Protein AF-A0AAD7Q510-F1 (afdb_monomer_lite)

Radius of gyration: 17.96 Å; chains: 1; bounding box: 42×29×67 Å

InterPro domains:
  IPR000358 Ribonucleotide reductase small subunit family [PF00268] (18-195)
  IPR000358 Ribonucleotide reductase small subunit family [PTHR23409] (18-196)
  IPR009078 Ferritin-like superfamily [SSF47240] (18-195)
  IPR012348 Ribonucleotide reductase-like [G3DSA:1.10.620.20] (16-197)
  IPR030475 Ribonucleotide reductase small subunit, acitve site [PS00368] (48-64)
  IPR033909 Ribonucleotide reductase small subunit [cd01049] (7-195)

Secondary structure (DSSP, 8-state):
-HHHHHHHHHHHT-SPPHHHHHHHIIIIIHHH---HHHHHHHHHHHHHHHHHHHHHHHHHHHH---HHHHHHHHTHHHH-HHHHHHHHHHHHHHS----HHHHHHHHHHHHHTTTHHHHHHHHHHHHTT--HHHHHHHHHHHHHHHHHHHHHHHHHHH-SSPPPHHHHHHHHHHHHHHHHHHHHHHS-GGGTT-S-PPPPP--

Foldseek 3Di:
DVLVCLLLLLLLLLALQLVLVLCLLVVPPLVVDPDPVVNVVSVVLNVVSVVLNVLSLVSLVVPPPDPVSSVLSVVCLPNPVLSVVLNVQSVCLSVDPDDPQLSLLLSLLSLPPSNVLSLVLLVLCVVVVPDCSSNVVSVVSNVSSVVSSVSSVVVQVPDPDHDDPVSSVVSNVVSNVSSVVSCVPSPVCVSRVVDDPDPDDDD

Organism: Quillaja saponaria (NCBI:txid32244)

Sequence (203 aa):
MAKSTLFLTSLLSSPPPDGIVLENLAGRFMKEVQVSEARAFYGFQIAIENIHSEMYSLLLETYIKDSNEKNRLFHAMETIPCVARKSDWALRWIDGTESFAERLIAFACVEGIFFSGSFCAIFWLKKRGLMPGLTFSNELISRDEGLHCDFACLLYSLLRKKLSEERVKSIVRDAVEIEREFVCDALPCALVGMNGVPDEPVH

Structure (mmCIF, N/CA/C/O backbone):
data_AF-A0AAD7Q510-F1
#
_entry.id   AF-A0AAD7Q510-F1
#
loop_
_atom_site.group_PDB
_atom_site.id
_atom_site.type_symbol
_atom_site.label_atom_id
_atom_site.label_alt_id
_atom_site.label_comp_id
_atom_site.label_asym_id
_atom_site.label_entity_id
_atom_site.label_seq_id
_atom_site.pdbx_PDB_ins_code
_atom_site.Cartn_x
_atom_site.Cartn_y
_atom_site.Cartn_z
_atom_site.occupancy
_atom_site.B_iso_or_equiv
_atom_site.auth_seq_id
_atom_site.auth_comp_id
_atom_site.auth_asym_id
_atom_site.auth_atom_id
_atom_site.pdbx_PDB_model_num
ATOM 1 N N . MET A 1 1 ? 11.882 -0.445 -26.746 1.00 31.19 1 MET A N 1
ATOM 2 C CA . MET A 1 1 ? 12.727 -0.189 -25.558 1.00 31.19 1 MET A CA 1
ATOM 3 C C . MET A 1 1 ? 12.188 0.957 -24.710 1.00 31.19 1 MET A C 1
ATOM 5 O O . MET A 1 1 ? 11.702 0.649 -23.639 1.00 31.19 1 MET A O 1
ATOM 9 N N . ALA A 1 2 ? 12.130 2.213 -25.180 1.00 32.59 2 ALA A N 1
ATOM 10 C CA . ALA A 1 2 ? 11.675 3.352 -24.355 1.00 32.59 2 ALA A CA 1
ATOM 11 C C . ALA A 1 2 ? 10.268 3.201 -23.720 1.00 32.59 2 ALA A C 1
ATOM 13 O O . ALA A 1 2 ? 10.089 3.503 -22.545 1.00 32.59 2 ALA A O 1
ATOM 14 N N . LYS A 1 3 ? 9.281 2.659 -24.456 1.00 39.44 3 LYS A N 1
ATOM 15 C CA . LYS A 1 3 ? 7.921 2.403 -23.927 1.00 39.44 3 LYS A CA 1
ATOM 16 C C . LYS A 1 3 ? 7.862 1.283 -22.873 1.00 39.44 3 LYS A C 1
ATOM 18 O O . LYS A 1 3 ? 7.011 1.320 -21.997 1.00 39.44 3 LYS A O 1
ATOM 23 N N . SER A 1 4 ? 8.762 0.300 -22.957 1.00 49.50 4 SER A N 1
ATOM 24 C CA . SER A 1 4 ? 8.843 -0.831 -22.016 1.00 49.50 4 SER A CA 1
ATOM 25 C C . SER A 1 4 ? 9.544 -0.434 -20.717 1.00 49.50 4 SER A C 1
ATOM 27 O O . SER A 1 4 ? 9.169 -0.916 -19.655 1.00 49.50 4 SER A O 1
ATOM 29 N N . THR A 1 5 ? 10.527 0.468 -20.805 1.00 50.16 5 THR A N 1
ATOM 30 C CA . THR A 1 5 ? 11.182 1.063 -19.636 1.00 50.16 5 THR A CA 1
ATOM 31 C C . THR A 1 5 ? 10.181 1.890 -18.840 1.00 50.16 5 THR A C 1
ATOM 33 O O . THR A 1 5 ? 10.003 1.593 -17.674 1.00 50.16 5 THR A O 1
ATOM 36 N N . LEU A 1 6 ? 9.427 2.800 -19.475 1.00 52.12 6 LEU A N 1
ATOM 37 C CA . LEU A 1 6 ? 8.431 3.645 -18.794 1.00 52.12 6 LEU A CA 1
ATOM 38 C C . LEU A 1 6 ? 7.377 2.837 -18.007 1.00 52.12 6 LEU A C 1
ATOM 40 O O . LEU A 1 6 ? 7.013 3.208 -16.900 1.00 52.12 6 LEU A O 1
ATOM 44 N N . PHE A 1 7 ? 6.929 1.704 -18.555 1.00 60.22 7 PHE A N 1
ATOM 45 C CA . PHE A 1 7 ? 5.971 0.811 -17.896 1.00 60.22 7 PHE A CA 1
ATOM 46 C C .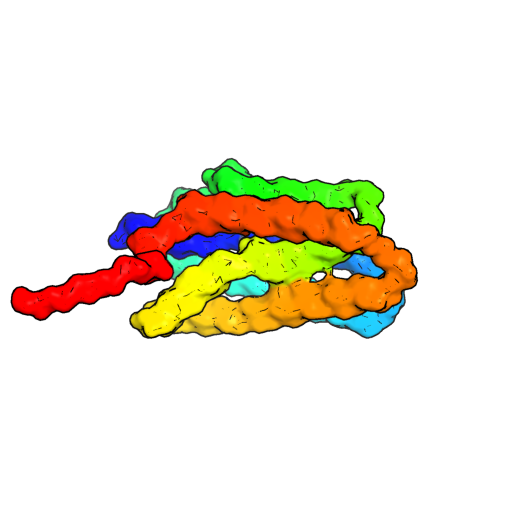 PHE A 1 7 ? 6.553 0.145 -16.639 1.00 60.22 7 PHE A C 1
ATOM 48 O O . PHE A 1 7 ? 5.921 0.141 -15.588 1.00 60.22 7 PHE A O 1
ATOM 55 N N . LEU A 1 8 ? 7.776 -0.388 -16.721 1.00 60.44 8 LEU A N 1
ATOM 56 C CA . LEU A 1 8 ? 8.450 -1.005 -15.573 1.00 60.44 8 LEU A CA 1
ATOM 57 C C . LEU A 1 8 ? 8.861 0.027 -14.523 1.00 60.44 8 LEU A C 1
ATOM 59 O O . LEU A 1 8 ? 8.724 -0.232 -13.333 1.00 60.44 8 LEU A O 1
ATOM 63 N N . THR A 1 9 ? 9.305 1.196 -14.979 1.00 60.41 9 THR A N 1
ATOM 64 C CA . THR A 1 9 ? 9.584 2.388 -14.178 1.00 60.41 9 THR A CA 1
ATOM 65 C C . THR A 1 9 ? 8.371 2.722 -13.307 1.00 60.41 9 THR A C 1
ATOM 67 O O . THR A 1 9 ? 8.488 2.732 -12.089 1.00 60.41 9 THR A O 1
ATOM 70 N N . SER A 1 10 ? 7.191 2.898 -13.908 1.00 61.69 10 SER A N 1
ATOM 71 C CA . SER A 1 10 ? 5.962 3.246 -13.188 1.00 61.69 10 SER A CA 1
ATOM 72 C C . SER A 1 10 ? 5.472 2.168 -12.220 1.00 61.69 10 SER A C 1
ATOM 74 O O . SER A 1 10 ? 4.952 2.501 -11.159 1.00 61.69 10 SER A O 1
ATOM 76 N N . LEU A 1 11 ? 5.641 0.886 -12.558 1.00 64.25 11 LEU A N 1
ATOM 77 C CA . LEU A 1 11 ? 5.215 -0.229 -11.707 1.00 64.25 11 LEU A CA 1
ATOM 78 C C . LEU A 1 11 ? 6.098 -0.407 -10.477 1.00 64.25 11 LEU A C 1
ATOM 80 O O . LEU A 1 11 ? 5.588 -0.601 -9.379 1.00 64.25 11 LEU A O 1
ATOM 84 N N . LEU A 1 12 ? 7.416 -0.332 -10.662 1.00 63.75 12 LEU A N 1
ATOM 85 C CA . LEU A 1 12 ? 8.382 -0.544 -9.586 1.00 63.75 12 LEU A CA 1
ATOM 86 C C . LEU A 1 12 ? 8.467 0.656 -8.633 1.00 63.75 12 LEU A C 1
ATOM 88 O O . LEU A 1 12 ? 8.945 0.503 -7.518 1.00 63.75 12 LEU A O 1
ATOM 92 N N . SER A 1 13 ? 7.977 1.827 -9.052 1.00 58.53 13 SER A N 1
ATOM 93 C CA . SER A 1 13 ? 7.820 3.012 -8.202 1.00 58.53 13 SER A CA 1
ATOM 94 C C . SER A 1 13 ? 6.393 3.230 -7.689 1.00 58.53 13 SER A C 1
ATOM 96 O O . SER A 1 13 ? 6.120 4.257 -7.081 1.00 58.53 13 SER A O 1
ATOM 98 N N . SER A 1 14 ? 5.452 2.342 -8.027 1.00 55.50 14 SER A N 1
ATOM 99 C CA . SER A 1 14 ? 4.034 2.466 -7.666 1.00 55.50 14 SER A CA 1
ATOM 100 C C . SER A 1 14 ? 3.726 2.346 -6.171 1.00 55.50 14 SER A C 1
ATOM 102 O O . SER A 1 14 ? 2.765 2.996 -5.742 1.00 55.50 14 SER A O 1
ATOM 104 N N . PRO A 1 15 ? 4.404 1.472 -5.405 1.00 58.22 15 PRO A N 1
ATOM 105 C CA . PRO A 1 15 ? 4.203 1.405 -3.967 1.00 58.22 15 PRO A CA 1
ATOM 106 C C . PRO A 1 15 ? 4.490 2.770 -3.338 1.00 58.22 15 PRO A C 1
ATOM 108 O O . PRO A 1 15 ? 5.501 3.388 -3.689 1.00 58.22 15 PRO A O 1
ATOM 111 N N . PRO A 1 16 ? 3.667 3.259 -2.392 1.00 57.16 16 PRO A N 1
ATOM 112 C CA . PRO A 1 16 ? 4.203 4.153 -1.374 1.00 57.16 16 PRO A CA 1
ATOM 113 C C . PRO A 1 16 ? 5.426 3.444 -0.793 1.00 57.16 16 PRO A C 1
ATOM 115 O O . PRO A 1 16 ? 5.317 2.246 -0.535 1.00 57.16 16 PRO A O 1
ATOM 118 N N . PRO A 1 17 ? 6.583 4.107 -0.652 1.00 60.19 17 PRO A N 1
ATOM 119 C CA . PRO A 1 17 ? 7.786 3.409 -0.230 1.00 60.19 17 PRO A CA 1
ATOM 120 C C . PRO A 1 17 ? 7.494 2.602 1.024 1.00 60.19 17 PRO A C 1
ATOM 122 O O . PRO A 1 17 ? 6.935 3.158 1.968 1.00 60.19 17 PRO A O 1
ATOM 125 N N . ASP A 1 18 ? 7.877 1.326 1.046 1.00 61.03 18 ASP A N 1
ATOM 126 C CA . ASP A 1 18 ? 7.547 0.439 2.169 1.00 61.03 18 ASP A CA 1
ATOM 127 C C . ASP A 1 18 ? 8.095 1.001 3.499 1.00 61.03 18 ASP A C 1
ATOM 129 O O . ASP A 1 18 ? 7.568 0.726 4.570 1.00 61.03 18 ASP A O 1
ATOM 133 N N . GLY A 1 19 ? 9.079 1.913 3.450 1.00 66.31 19 GLY A N 1
ATOM 134 C CA . GLY A 1 19 ? 9.504 2.747 4.582 1.00 66.31 19 GLY A CA 1
ATOM 135 C C . GLY A 1 19 ? 8.372 3.525 5.279 1.00 66.31 19 GLY A C 1
ATOM 136 O O . GLY A 1 19 ? 8.376 3.628 6.502 1.00 66.31 19 GLY A O 1
ATOM 137 N N . ILE A 1 20 ? 7.379 4.017 4.534 1.00 72.62 20 ILE A N 1
ATOM 138 C CA . ILE A 1 20 ? 6.178 4.694 5.048 1.00 72.62 20 ILE A CA 1
ATOM 139 C C . ILE A 1 20 ? 5.288 3.697 5.810 1.00 72.62 20 ILE A C 1
ATOM 141 O O . ILE A 1 20 ? 4.837 3.975 6.925 1.00 72.62 20 ILE A O 1
ATOM 145 N N . VAL A 1 21 ? 5.065 2.511 5.236 1.00 74.06 21 VAL A N 1
ATOM 146 C CA . VAL A 1 21 ? 4.319 1.413 5.873 1.00 74.06 21 VAL A CA 1
ATOM 147 C C . VAL A 1 21 ? 5.025 0.970 7.159 1.00 74.06 21 VAL A C 1
ATOM 149 O O . VAL A 1 21 ? 4.413 0.927 8.231 1.00 74.06 21 VAL A O 1
ATOM 152 N N . LEU A 1 22 ? 6.336 0.741 7.083 1.00 79.19 22 LEU A N 1
ATOM 153 C CA . LEU A 1 22 ? 7.203 0.371 8.199 1.00 79.19 22 LEU A CA 1
ATOM 154 C C . LEU A 1 22 ? 7.160 1.395 9.338 1.00 79.19 22 LEU A C 1
ATOM 156 O O . LEU A 1 22 ? 7.026 1.011 10.504 1.00 79.19 22 LEU A O 1
ATOM 160 N N . GLU A 1 23 ? 7.239 2.690 9.024 1.00 77.12 23 GLU A N 1
ATOM 161 C CA . GLU A 1 23 ? 7.176 3.757 10.022 1.00 77.12 23 GLU A CA 1
ATOM 162 C C . GLU A 1 23 ? 5.818 3.790 10.732 1.00 77.12 23 GLU A C 1
ATOM 164 O O . GLU A 1 23 ? 5.765 3.906 11.960 1.00 77.12 23 GLU A O 1
ATOM 169 N N . ASN A 1 24 ? 4.716 3.583 10.009 1.00 78.50 24 ASN A N 1
ATOM 170 C CA . ASN A 1 24 ? 3.395 3.480 10.625 1.00 78.50 24 ASN A CA 1
ATOM 171 C C . ASN A 1 24 ? 3.268 2.251 11.539 1.00 78.50 24 ASN A C 1
ATOM 173 O O . ASN A 1 24 ? 2.798 2.353 12.680 1.00 78.50 24 ASN A O 1
ATOM 177 N N . LEU A 1 25 ? 3.709 1.086 11.059 1.00 74.38 25 LEU A N 1
ATOM 178 C CA . LEU A 1 25 ? 3.634 -0.173 11.797 1.00 74.38 25 LEU A CA 1
ATOM 179 C C . LEU A 1 25 ? 4.455 -0.107 13.091 1.00 74.38 25 LEU A C 1
ATOM 181 O O . LEU A 1 25 ? 3.913 -0.301 14.186 1.00 74.38 25 LEU A O 1
ATOM 185 N N . ALA A 1 26 ? 5.742 0.225 12.983 1.00 77.94 26 ALA A N 1
ATOM 186 C CA . ALA A 1 26 ? 6.666 0.266 14.113 1.00 77.94 26 ALA A CA 1
ATOM 187 C C . ALA A 1 26 ? 6.437 1.491 15.016 1.00 77.94 26 ALA A C 1
ATOM 189 O O . ALA A 1 26 ? 6.492 1.405 16.249 1.00 77.94 26 ALA A O 1
ATOM 190 N N . GLY A 1 27 ? 6.177 2.648 14.409 1.00 79.88 27 GLY A N 1
ATOM 191 C CA . GLY A 1 27 ? 6.054 3.931 15.089 1.00 79.88 27 GLY A CA 1
ATOM 192 C C . GLY A 1 27 ? 4.720 4.124 15.801 1.00 79.88 27 GLY A C 1
ATOM 193 O O . GLY A 1 27 ? 4.705 4.791 16.845 1.00 79.88 27 GLY A O 1
ATOM 194 N N . ARG A 1 28 ? 3.632 3.522 15.294 1.00 85.94 28 ARG A N 1
ATOM 195 C CA . ARG A 1 28 ? 2.264 3.744 15.791 1.00 85.94 28 ARG A CA 1
ATOM 196 C C . ARG A 1 28 ? 1.498 2.466 16.097 1.00 85.94 28 ARG A C 1
ATOM 198 O O . ARG A 1 28 ? 1.200 2.221 17.266 1.00 85.94 28 ARG A O 1
ATOM 205 N N . PHE A 1 29 ? 1.186 1.632 15.104 1.00 90.69 29 PHE A N 1
ATOM 206 C CA . PHE A 1 29 ? 0.240 0.522 15.295 1.00 90.69 29 PHE A CA 1
ATOM 207 C C . PHE A 1 29 ? 0.704 -0.487 16.349 1.00 90.69 29 PHE A C 1
ATOM 209 O O . PHE A 1 29 ? -0.094 -0.873 17.203 1.00 90.69 29 PHE A O 1
ATOM 216 N N . MET A 1 30 ? 1.994 -0.831 16.392 1.00 89.31 30 MET A N 1
ATOM 217 C CA . MET A 1 30 ? 2.545 -1.694 17.446 1.00 89.31 30 MET A CA 1
ATOM 218 C C . MET A 1 30 ? 2.530 -1.062 18.849 1.00 89.31 30 MET A C 1
ATOM 220 O O . MET A 1 30 ? 2.580 -1.784 19.848 1.00 89.31 30 MET A O 1
ATOM 224 N N . LYS A 1 31 ? 2.477 0.273 18.951 1.00 88.19 31 LYS A N 1
ATOM 225 C CA . LYS A 1 31 ? 2.346 0.991 20.231 1.00 88.19 31 LYS A CA 1
ATOM 226 C C . LYS A 1 31 ? 0.891 1.139 20.663 1.00 88.19 31 LYS A C 1
ATOM 228 O O . LYS A 1 31 ? 0.619 1.206 21.856 1.00 88.19 31 LYS A O 1
ATOM 233 N N . GLU A 1 32 ? -0.044 1.194 19.725 1.00 91.06 32 GLU A N 1
ATOM 23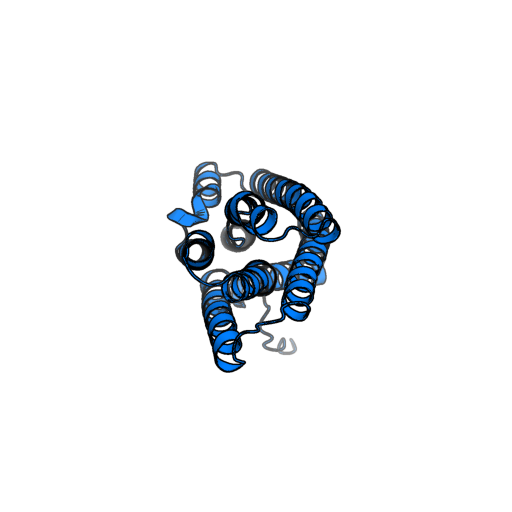4 C CA . GLU A 1 32 ? -1.474 1.332 20.017 1.00 91.06 32 GLU A CA 1
ATOM 235 C C . GLU A 1 32 ? -2.131 -0.028 20.290 1.00 91.06 32 GLU A C 1
ATOM 237 O O . GLU A 1 32 ? -2.922 -0.165 21.225 1.00 91.06 32 GLU A O 1
ATOM 242 N N . VAL A 1 33 ? -1.761 -1.061 19.530 1.00 92.62 33 VAL A N 1
ATOM 243 C CA . VAL A 1 33 ? -2.305 -2.414 19.670 1.00 92.62 33 VAL A CA 1
ATOM 244 C C . VAL A 1 33 ? -1.477 -3.219 20.669 1.00 92.62 33 VAL A C 1
ATOM 246 O O . VAL A 1 33 ? -0.330 -3.576 20.417 1.00 92.62 33 VAL A O 1
ATOM 249 N N . GLN A 1 34 ? -2.078 -3.538 21.816 1.00 91.94 34 GLN A N 1
ATOM 250 C CA . GLN A 1 34 ? -1.403 -4.251 22.912 1.00 91.94 34 GLN A CA 1
ATOM 251 C C . GLN A 1 34 ? -1.636 -5.767 22.922 1.00 91.94 34 GLN A C 1
ATOM 253 O O . GLN A 1 34 ? -1.016 -6.473 23.711 1.00 91.94 34 GLN A O 1
ATOM 258 N N . VAL A 1 35 ? -2.512 -6.278 22.054 1.00 95.12 35 VAL A N 1
ATOM 259 C CA . VAL A 1 35 ? -2.800 -7.716 21.947 1.00 95.12 35 VAL A CA 1
ATOM 260 C C . VAL A 1 35 ? -1.592 -8.434 21.341 1.00 95.12 35 VAL A C 1
ATOM 262 O O . VAL A 1 35 ? -1.109 -8.046 20.275 1.00 95.12 35 VAL A O 1
ATOM 265 N N . SER A 1 36 ? -1.097 -9.470 22.021 1.00 96.50 36 SER A N 1
ATOM 266 C CA . SER A 1 36 ? 0.153 -10.158 21.673 1.00 96.50 36 SER A CA 1
ATOM 267 C C . SER A 1 36 ? 0.126 -10.769 20.275 1.00 96.50 36 SER A C 1
ATOM 269 O O . SER A 1 36 ? 1.095 -10.646 19.534 1.00 96.50 36 SER A O 1
ATOM 271 N N . GLU A 1 37 ? -0.993 -11.375 19.892 1.00 97.44 37 GLU A N 1
ATOM 272 C CA . GLU A 1 37 ? -1.211 -12.004 18.591 1.00 97.44 37 GLU A CA 1
ATOM 273 C C . GLU A 1 37 ? -1.105 -10.977 17.462 1.00 97.44 37 GLU A C 1
ATOM 275 O O . GLU A 1 37 ? -0.446 -11.216 16.453 1.00 97.44 37 GLU A O 1
ATOM 280 N N . ALA A 1 38 ? -1.686 -9.793 17.664 1.00 95.75 38 ALA A N 1
ATOM 281 C CA . ALA A 1 38 ? -1.616 -8.721 16.684 1.00 95.75 38 ALA A CA 1
ATOM 282 C C . ALA A 1 38 ? -0.211 -8.115 16.586 1.00 95.75 38 ALA A C 1
ATOM 284 O O . ALA A 1 38 ? 0.253 -7.795 15.497 1.00 95.75 38 ALA A O 1
ATOM 285 N N . ARG A 1 39 ? 0.503 -8.004 17.711 1.00 95.06 39 ARG A N 1
ATOM 286 C CA . ARG A 1 39 ? 1.908 -7.570 17.713 1.00 95.06 39 ARG A CA 1
ATOM 287 C C . ARG A 1 39 ? 2.828 -8.585 17.042 1.00 95.06 39 ARG A C 1
ATOM 289 O O . ARG A 1 39 ? 3.779 -8.176 16.385 1.00 95.06 39 ARG A O 1
ATOM 296 N N . ALA A 1 40 ? 2.554 -9.880 17.199 1.00 96.75 40 ALA A N 1
ATOM 297 C CA . ALA A 1 40 ? 3.278 -10.935 16.500 1.00 96.75 40 ALA A CA 1
ATOM 298 C C . ALA A 1 40 ? 3.053 -10.843 14.985 1.00 96.75 40 ALA A C 1
ATOM 300 O O . ALA A 1 40 ? 4.024 -10.895 14.233 1.00 96.75 40 ALA A O 1
ATOM 301 N N . PHE A 1 41 ? 1.805 -10.621 14.553 1.00 97.50 41 PHE A N 1
ATOM 302 C CA . PHE A 1 41 ? 1.494 -10.377 13.145 1.00 97.50 41 PHE A CA 1
ATOM 303 C C . PHE A 1 41 ? 2.244 -9.153 12.612 1.00 97.50 41 PHE A C 1
ATOM 305 O O . PHE A 1 41 ? 2.994 -9.282 11.653 1.00 97.50 41 PHE A O 1
ATOM 312 N N . TYR A 1 42 ? 2.132 -7.993 13.270 1.00 96.00 42 TYR A N 1
ATOM 313 C CA . TYR A 1 42 ? 2.826 -6.779 12.828 1.00 96.00 42 TYR A CA 1
ATOM 314 C C . TYR A 1 42 ? 4.351 -6.920 12.814 1.00 96.00 42 TYR A C 1
ATOM 316 O O . TYR A 1 42 ? 5.003 -6.373 11.932 1.00 96.00 42 TYR A O 1
ATOM 324 N N . GLY A 1 43 ? 4.935 -7.673 13.752 1.00 94.88 43 GLY A N 1
ATOM 325 C CA . GLY A 1 43 ? 6.366 -7.973 13.728 1.00 94.88 43 GLY A CA 1
ATOM 326 C C . GLY A 1 43 ? 6.780 -8.782 12.495 1.00 94.88 43 GLY A C 1
ATOM 327 O O . GLY A 1 43 ? 7.838 -8.523 11.926 1.00 94.88 43 GLY A O 1
ATOM 328 N N . PHE A 1 44 ? 5.944 -9.730 12.061 1.00 96.88 44 PHE A N 1
ATOM 329 C CA . PHE A 1 44 ? 6.189 -10.495 10.839 1.00 96.88 44 PHE A CA 1
ATOM 330 C C . PHE A 1 44 ? 5.935 -9.662 9.582 1.00 96.88 44 PHE A C 1
ATOM 332 O O . PHE A 1 44 ? 6.754 -9.701 8.670 1.00 96.88 44 PHE A O 1
ATOM 339 N N . GLN A 1 45 ? 4.869 -8.857 9.570 1.00 95.94 45 GLN A N 1
ATOM 340 C CA . GLN A 1 45 ? 4.586 -7.910 8.493 1.00 95.94 45 GLN A CA 1
ATOM 341 C C . GLN A 1 45 ? 5.787 -6.985 8.266 1.00 95.94 45 GLN A C 1
ATOM 343 O O . GLN A 1 45 ? 6.326 -6.960 7.174 1.00 95.94 45 GLN A O 1
ATOM 348 N N . ILE A 1 46 ? 6.321 -6.350 9.316 1.00 92.75 46 ILE A N 1
ATOM 349 C CA . ILE A 1 46 ? 7.532 -5.511 9.225 1.00 92.75 46 ILE A CA 1
ATOM 350 C C . ILE A 1 46 ? 8.714 -6.256 8.588 1.00 92.75 46 ILE A C 1
ATOM 352 O O . ILE A 1 46 ? 9.464 -5.680 7.801 1.00 92.75 46 ILE A O 1
ATOM 356 N N . ALA A 1 47 ? 8.929 -7.525 8.938 1.00 95.31 47 ALA A N 1
ATOM 357 C CA . ALA A 1 47 ? 10.008 -8.304 8.339 1.00 95.31 47 ALA A CA 1
ATOM 358 C C . ALA A 1 47 ? 9.772 -8.542 6.837 1.00 95.31 47 ALA A C 1
ATOM 360 O O . ALA A 1 47 ? 10.710 -8.432 6.051 1.00 95.31 47 ALA A O 1
ATOM 361 N N . ILE A 1 48 ? 8.530 -8.835 6.451 1.00 94.62 48 ILE A N 1
ATOM 362 C CA . ILE A 1 48 ? 8.121 -9.054 5.063 1.00 94.62 48 ILE A CA 1
ATOM 363 C C . ILE A 1 48 ? 8.218 -7.765 4.235 1.00 94.62 48 ILE A C 1
ATOM 365 O O . ILE A 1 48 ? 8.808 -7.810 3.161 1.00 94.62 48 ILE A O 1
ATOM 369 N N . GLU A 1 49 ? 7.789 -6.618 4.763 1.00 91.19 49 GLU A N 1
ATOM 370 C CA . GLU A 1 49 ? 7.924 -5.309 4.098 1.00 91.19 49 GLU A CA 1
ATOM 371 C C . GLU A 1 49 ? 9.387 -4.973 3.766 1.00 91.19 49 GLU A C 1
ATOM 373 O O . GLU A 1 49 ? 9.711 -4.501 2.678 1.00 91.19 49 GLU A O 1
ATOM 378 N N . ASN A 1 50 ? 10.326 -5.286 4.669 1.00 88.94 50 ASN A N 1
ATOM 379 C CA . ASN A 1 50 ? 11.753 -5.099 4.380 1.00 88.94 50 ASN A CA 1
ATOM 380 C C . ASN A 1 50 ? 12.239 -6.001 3.229 1.00 88.94 50 ASN A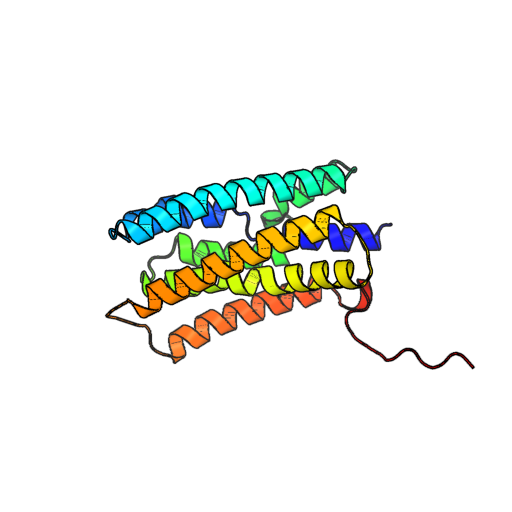 C 1
ATOM 382 O O . ASN A 1 50 ? 13.082 -5.589 2.431 1.00 88.94 50 ASN A O 1
ATOM 386 N N . ILE A 1 51 ? 11.705 -7.223 3.127 1.00 94.19 51 ILE A N 1
ATOM 387 C CA . ILE A 1 51 ? 12.006 -8.146 2.024 1.00 94.19 51 ILE A CA 1
ATOM 388 C C . ILE A 1 51 ? 11.382 -7.639 0.717 1.00 94.19 51 ILE A C 1
ATOM 390 O O . ILE A 1 51 ? 12.002 -7.754 -0.341 1.00 94.19 51 ILE A O 1
ATOM 394 N N . HIS A 1 52 ? 10.184 -7.055 0.764 1.00 91.06 52 HIS A N 1
ATOM 395 C CA . HIS A 1 52 ? 9.552 -6.433 -0.402 1.00 91.06 52 HIS A CA 1
ATOM 396 C C . HIS A 1 52 ? 10.387 -5.261 -0.926 1.00 91.06 52 HIS A C 1
ATOM 398 O O . HIS A 1 52 ? 10.700 -5.234 -2.119 1.00 91.06 52 HIS A O 1
ATOM 404 N N . SER A 1 53 ? 10.862 -4.382 -0.039 1.00 86.81 53 SER A N 1
ATOM 405 C CA . SER A 1 53 ? 11.774 -3.281 -0.385 1.00 86.81 53 SER A CA 1
ATOM 406 C C . SER A 1 53 ? 13.058 -3.763 -1.056 1.00 86.81 53 SER A C 1
ATOM 408 O O . SER A 1 53 ? 13.491 -3.204 -2.073 1.00 86.81 53 SER A O 1
ATOM 410 N N . GLU A 1 54 ? 13.677 -4.817 -0.518 1.00 90.06 54 GLU A N 1
ATOM 411 C CA . GLU A 1 54 ? 14.855 -5.436 -1.130 1.00 90.06 54 GLU A CA 1
ATOM 412 C C . GLU A 1 54 ? 14.521 -5.989 -2.523 1.00 90.06 54 GLU A C 1
ATOM 414 O O . GLU A 1 54 ? 15.245 -5.731 -3.487 1.00 90.06 54 GLU A O 1
ATOM 419 N N . MET A 1 55 ? 13.396 -6.694 -2.660 1.00 91.88 55 MET A N 1
ATOM 420 C CA . MET A 1 55 ? 12.963 -7.280 -3.927 1.00 91.88 55 MET A CA 1
ATOM 421 C C . MET A 1 55 ? 12.717 -6.207 -4.998 1.00 91.88 55 MET A C 1
ATOM 423 O O . MET A 1 55 ? 13.215 -6.340 -6.120 1.00 91.88 55 MET A O 1
ATOM 427 N N . TYR A 1 56 ? 12.013 -5.118 -4.675 1.00 87.19 56 TYR A N 1
ATOM 428 C CA . TYR A 1 56 ? 11.814 -4.000 -5.604 1.00 87.19 56 TYR A CA 1
ATOM 429 C C . TYR A 1 56 ? 13.137 -3.337 -5.997 1.00 87.19 56 TYR A C 1
ATOM 431 O O . TYR A 1 56 ? 13.360 -3.070 -7.183 1.00 87.19 56 TYR A O 1
ATOM 439 N N . SER A 1 57 ? 14.052 -3.157 -5.041 1.00 86.38 57 SER A N 1
ATOM 440 C CA . SER A 1 57 ? 15.394 -2.622 -5.302 1.00 86.38 57 SER A CA 1
ATOM 441 C C . SER A 1 57 ? 16.184 -3.519 -6.261 1.00 86.38 57 SER A C 1
ATOM 443 O O . SER A 1 57 ? 16.735 -3.031 -7.252 1.00 86.38 57 SER A O 1
ATOM 445 N N . LEU A 1 58 ? 16.165 -4.841 -6.053 1.00 90.69 58 LEU A N 1
ATOM 446 C CA . LEU A 1 58 ? 16.795 -5.811 -6.956 1.00 90.69 58 LEU A CA 1
ATOM 447 C C . LEU A 1 58 ? 16.198 -5.760 -8.369 1.00 90.69 58 LEU A C 1
ATOM 449 O O . LEU A 1 58 ? 16.939 -5.820 -9.356 1.00 90.69 58 LEU A O 1
ATOM 453 N N . LEU A 1 59 ? 14.871 -5.649 -8.497 1.00 89.12 59 LEU A N 1
ATOM 454 C CA . LEU A 1 59 ? 14.200 -5.542 -9.799 1.00 89.12 59 LEU A CA 1
ATOM 455 C C . LEU A 1 59 ? 14.614 -4.256 -10.526 1.00 89.12 59 LEU A C 1
ATOM 457 O O . LEU A 1 59 ? 14.947 -4.305 -11.715 1.00 89.12 59 LEU A O 1
ATOM 461 N N . LEU A 1 60 ? 14.664 -3.125 -9.814 1.00 85.69 60 LEU A N 1
ATOM 462 C CA . LEU A 1 60 ? 15.128 -1.845 -10.353 1.00 85.69 60 LEU A CA 1
ATOM 463 C C . LEU A 1 60 ? 16.582 -1.926 -10.827 1.00 85.69 60 LEU A C 1
ATOM 465 O O . LEU A 1 60 ? 16.881 -1.545 -11.958 1.00 85.69 60 LEU A O 1
ATOM 469 N N . GLU A 1 61 ? 17.492 -2.477 -10.024 1.00 87.25 61 GLU A N 1
ATOM 470 C CA . GLU A 1 61 ? 18.895 -2.652 -10.422 1.00 87.25 61 GLU A CA 1
ATOM 471 C C . GLU A 1 61 ? 19.070 -3.597 -11.619 1.00 87.25 61 GLU A C 1
ATOM 473 O O . GLU A 1 61 ? 19.933 -3.402 -12.493 1.00 87.25 61 GLU A O 1
ATOM 478 N N . THR A 1 62 ? 18.226 -4.624 -11.682 1.00 89.75 62 THR A N 1
ATOM 479 C CA . THR A 1 62 ? 18.260 -5.619 -12.748 1.00 89.75 62 THR A CA 1
ATOM 480 C C . THR A 1 62 ? 17.793 -5.024 -14.072 1.00 89.75 62 THR A C 1
ATOM 482 O O . THR A 1 62 ? 18.457 -5.239 -15.092 1.00 89.75 62 THR A O 1
ATOM 485 N N . TYR A 1 63 ? 16.704 -4.253 -14.078 1.00 85.31 63 TYR A N 1
ATOM 486 C CA . TYR A 1 63 ? 16.068 -3.783 -15.312 1.00 85.31 63 TYR A CA 1
ATOM 487 C C . TYR A 1 63 ? 16.470 -2.368 -15.738 1.00 85.31 63 TYR A C 1
ATOM 489 O O . TYR A 1 63 ? 16.460 -2.077 -16.936 1.00 85.31 63 TYR A O 1
ATOM 497 N N . ILE A 1 64 ? 16.878 -1.503 -14.807 1.00 85.56 64 ILE A N 1
ATOM 498 C CA . ILE A 1 64 ? 17.228 -0.107 -15.090 1.00 85.56 64 ILE A CA 1
ATOM 499 C C . ILE A 1 64 ? 18.748 0.060 -15.048 1.00 85.56 64 ILE A C 1
ATOM 501 O O . ILE A 1 64 ? 19.383 0.059 -13.991 1.00 85.56 64 ILE A O 1
ATOM 505 N N . LYS A 1 65 ? 19.352 0.174 -16.237 1.00 87.31 65 LYS A N 1
ATOM 506 C CA . LYS A 1 65 ? 20.809 0.323 -16.397 1.00 87.31 65 LYS A CA 1
ATOM 507 C C . LYS A 1 65 ? 21.278 1.770 -16.403 1.00 87.31 65 LYS A C 1
ATOM 509 O O . LYS A 1 65 ? 22.414 2.024 -16.020 1.00 87.31 65 LYS A O 1
ATOM 514 N N . ASP A 1 66 ? 20.419 2.696 -16.816 1.00 89.19 66 ASP A N 1
ATOM 515 C CA . ASP A 1 66 ? 20.730 4.120 -16.770 1.00 89.19 66 ASP A CA 1
ATOM 516 C C . ASP A 1 66 ? 20.695 4.624 -15.322 1.00 89.19 66 ASP A C 1
ATOM 518 O O . ASP A 1 66 ? 19.681 4.507 -14.633 1.00 89.19 66 ASP A O 1
ATOM 522 N N . SER A 1 67 ? 21.818 5.165 -14.852 1.00 88.88 67 SER A N 1
ATOM 523 C CA . SER A 1 67 ? 21.961 5.606 -13.463 1.00 88.88 67 SER A CA 1
ATOM 524 C C . SER A 1 67 ? 21.086 6.814 -13.130 1.00 88.88 67 SER A C 1
ATOM 526 O O . SER A 1 67 ? 20.649 6.932 -11.988 1.00 88.88 67 SER A O 1
ATOM 528 N N . ASN A 1 68 ? 20.808 7.694 -14.098 1.00 88.62 68 ASN A N 1
ATOM 529 C CA . ASN A 1 68 ? 19.978 8.875 -13.862 1.00 88.62 68 ASN A CA 1
ATOM 530 C C . ASN A 1 68 ? 18.509 8.477 -13.703 1.00 88.62 68 ASN A C 1
ATOM 532 O O . ASN A 1 68 ? 17.857 8.914 -12.759 1.00 88.62 68 ASN A O 1
ATOM 536 N N . GLU A 1 69 ? 18.009 7.603 -14.576 1.00 84.75 69 GLU A N 1
ATOM 537 C CA . GLU A 1 69 ? 16.652 7.066 -14.482 1.00 84.75 69 GLU A CA 1
ATOM 538 C C . GLU A 1 69 ? 16.475 6.216 -13.223 1.00 84.75 69 GLU A C 1
ATOM 540 O O . GLU A 1 69 ? 15.462 6.327 -12.540 1.00 84.75 69 GLU A O 1
ATOM 545 N N . LYS A 1 70 ? 17.486 5.421 -12.856 1.00 84.00 70 LYS A N 1
ATOM 546 C CA . LYS A 1 70 ? 17.489 4.681 -11.591 1.00 84.00 70 LYS A CA 1
ATOM 547 C C . LYS A 1 70 ? 17.391 5.624 -10.388 1.00 84.00 70 LYS A C 1
ATOM 549 O O . LYS A 1 70 ? 16.576 5.390 -9.504 1.00 84.00 70 LYS A O 1
ATOM 554 N N . ASN A 1 71 ? 18.189 6.693 -10.365 1.00 85.00 71 ASN A N 1
ATOM 555 C CA . ASN A 1 71 ? 18.150 7.683 -9.290 1.00 85.00 71 ASN A CA 1
ATOM 556 C C . ASN A 1 71 ? 16.777 8.368 -9.210 1.00 85.00 71 ASN A C 1
ATOM 558 O O . ASN A 1 71 ? 16.185 8.464 -8.140 1.00 85.00 71 ASN A O 1
ATOM 562 N N . ARG A 1 72 ? 16.219 8.761 -10.362 1.00 84.62 72 ARG A N 1
ATOM 563 C CA . ARG A 1 72 ? 14.859 9.305 -10.448 1.00 84.62 72 ARG A CA 1
ATOM 564 C C . ARG A 1 72 ? 13.839 8.353 -9.814 1.00 84.62 72 ARG A C 1
ATOM 566 O O . ARG A 1 72 ? 13.011 8.790 -9.028 1.00 84.62 72 ARG A O 1
ATOM 573 N N . LEU A 1 73 ? 13.935 7.056 -10.103 1.00 82.00 73 LEU A N 1
ATOM 574 C CA . LEU A 1 73 ? 13.021 6.037 -9.584 1.00 82.00 73 LEU A CA 1
ATOM 575 C C . LEU A 1 73 ? 13.148 5.777 -8.084 1.00 82.00 73 LEU A C 1
ATOM 577 O O . LEU A 1 73 ? 12.130 5.618 -7.419 1.00 82.00 73 LEU A O 1
ATOM 581 N N . PHE A 1 74 ? 14.363 5.785 -7.537 1.00 79.50 74 PHE A N 1
ATOM 582 C CA . PHE A 1 74 ? 14.548 5.703 -6.085 1.00 79.50 74 PHE A CA 1
ATOM 583 C C . PHE A 1 74 ? 13.979 6.926 -5.352 1.00 79.50 74 PHE A C 1
ATOM 585 O O . PHE A 1 74 ? 13.532 6.805 -4.216 1.00 79.50 74 PHE A O 1
ATOM 592 N N . HIS A 1 75 ? 13.920 8.079 -6.023 1.00 81.88 75 HIS A N 1
ATOM 593 C CA . HIS A 1 75 ? 13.289 9.302 -5.524 1.00 81.88 75 HIS A CA 1
ATOM 594 C C . HIS A 1 75 ? 11.910 9.545 -6.154 1.00 81.88 75 HIS A C 1
ATOM 596 O O . HIS A 1 75 ? 11.515 10.686 -6.400 1.00 81.88 75 HIS A O 1
ATOM 602 N N . ALA A 1 76 ? 11.156 8.485 -6.460 1.00 80.44 76 ALA A N 1
ATOM 603 C CA . ALA A 1 76 ? 9.876 8.606 -7.159 1.00 80.44 76 ALA A CA 1
ATOM 604 C C . ALA A 1 76 ? 8.836 9.454 -6.411 1.00 80.44 76 ALA A C 1
ATOM 606 O O . ALA A 1 76 ? 8.043 10.131 -7.060 1.00 80.44 76 ALA A O 1
ATOM 607 N N . MET A 1 77 ? 8.873 9.489 -5.075 1.00 79.31 77 MET A N 1
ATOM 608 C CA . MET A 1 77 ? 8.025 10.387 -4.279 1.00 79.31 77 MET A CA 1
ATOM 609 C C . MET A 1 77 ? 8.212 11.866 -4.636 1.00 79.31 77 MET A C 1
ATOM 611 O O . MET A 1 77 ? 7.259 12.630 -4.595 1.00 79.31 77 MET A O 1
ATOM 615 N N . GLU A 1 78 ? 9.431 12.279 -4.979 1.00 81.69 78 GLU A N 1
ATOM 616 C CA . GLU A 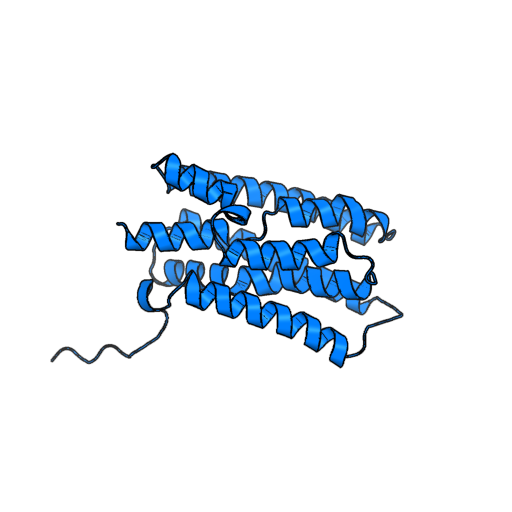1 78 ? 9.760 13.677 -5.284 1.00 81.69 78 GLU A CA 1
ATOM 617 C C . GLU A 1 78 ? 9.712 13.954 -6.791 1.00 81.69 78 GLU A C 1
ATOM 619 O O . GLU A 1 78 ? 9.511 15.087 -7.227 1.00 81.69 78 GLU A O 1
ATOM 624 N N . THR A 1 79 ? 9.909 12.916 -7.606 1.00 81.88 79 THR A N 1
ATOM 625 C CA . THR A 1 79 ? 10.140 13.056 -9.049 1.00 81.88 79 THR A CA 1
ATOM 626 C C . THR A 1 79 ? 8.988 12.560 -9.925 1.00 81.88 79 THR A C 1
ATOM 628 O O . THR A 1 79 ? 8.981 12.847 -11.126 1.00 81.88 79 THR A O 1
ATOM 631 N N . ILE A 1 80 ? 8.016 11.823 -9.372 1.00 81.38 80 ILE A N 1
ATOM 632 C CA . ILE A 1 80 ? 6.864 11.276 -10.101 1.00 81.38 80 ILE A CA 1
ATOM 633 C C . ILE A 1 80 ? 5.567 11.749 -9.426 1.00 81.38 80 ILE A C 1
ATOM 635 O O . ILE A 1 80 ? 5.180 11.201 -8.395 1.00 81.38 80 ILE A O 1
ATOM 639 N N . PRO A 1 81 ? 4.838 12.719 -10.015 1.00 86.44 81 PRO A N 1
ATOM 640 C CA . PRO A 1 81 ? 3.678 13.341 -9.372 1.00 86.44 81 PRO A CA 1
ATOM 641 C C . PRO A 1 81 ? 2.592 12.368 -8.896 1.00 86.44 81 PRO A C 1
ATOM 643 O O . PRO A 1 81 ? 2.067 12.529 -7.799 1.00 86.44 81 PRO A O 1
ATOM 646 N N . CYS A 1 82 ? 2.260 11.333 -9.672 1.00 82.12 82 CYS A N 1
ATOM 647 C CA . CYS A 1 82 ? 1.234 10.367 -9.267 1.00 82.12 82 CYS A CA 1
ATOM 648 C C . CYS A 1 82 ? 1.677 9.474 -8.088 1.00 82.12 82 CYS A C 1
ATOM 650 O O . CYS A 1 82 ? 0.840 9.078 -7.279 1.00 82.12 82 CYS A O 1
ATOM 652 N N . VAL A 1 83 ? 2.982 9.210 -7.944 1.00 83.44 83 VAL A N 1
ATOM 653 C CA . VAL A 1 83 ? 3.562 8.508 -6.782 1.00 83.44 83 VAL A CA 1
ATOM 654 C C . VAL A 1 83 ? 3.628 9.442 -5.574 1.00 83.44 83 VAL A C 1
ATOM 656 O O . VAL A 1 83 ? 3.284 9.033 -4.463 1.00 83.44 83 VAL A O 1
ATOM 659 N N . ALA A 1 84 ? 3.984 10.712 -5.793 1.00 86.62 84 ALA A N 1
ATOM 660 C CA . ALA A 1 84 ? 3.942 11.757 -4.774 1.00 86.62 84 ALA A CA 1
ATOM 661 C C . ALA A 1 84 ? 2.546 11.849 -4.143 1.00 86.62 84 ALA A C 1
ATOM 663 O O . ALA A 1 84 ? 2.408 11.713 -2.935 1.00 86.62 84 ALA A O 1
ATOM 664 N N . ARG A 1 85 ? 1.484 11.935 -4.961 1.00 89.50 85 ARG A N 1
ATOM 665 C CA . ARG A 1 85 ? 0.098 12.027 -4.465 1.00 89.50 85 ARG A CA 1
ATOM 666 C C . ARG A 1 85 ? -0.333 10.824 -3.624 1.00 89.50 85 ARG A C 1
ATOM 668 O O . ARG A 1 85 ? -1.007 11.017 -2.613 1.00 89.50 85 ARG A O 1
ATOM 675 N N . LYS A 1 86 ? 0.041 9.598 -4.014 1.00 89.44 86 LYS A N 1
ATOM 676 C CA . LYS A 1 86 ? -0.192 8.393 -3.193 1.00 89.44 86 LYS A CA 1
ATOM 677 C C . LYS A 1 86 ? 0.525 8.493 -1.851 1.00 89.44 86 LYS A C 1
ATOM 679 O O . LYS A 1 86 ? -0.071 8.224 -0.811 1.00 89.44 86 LYS A O 1
ATOM 684 N N . SER A 1 87 ? 1.789 8.901 -1.889 1.00 87.62 87 SER A N 1
ATOM 685 C CA . SER A 1 87 ? 2.640 8.978 -0.705 1.00 87.62 87 SER A CA 1
ATOM 686 C C . SER A 1 87 ? 2.176 10.073 0.254 1.00 87.62 87 SER A C 1
ATOM 688 O O . SER A 1 87 ? 2.020 9.805 1.439 1.00 87.62 87 SER A O 1
ATOM 690 N N . ASP A 1 88 ? 1.837 11.258 -0.253 1.00 91.06 88 ASP A N 1
ATOM 691 C CA . ASP A 1 88 ? 1.255 12.359 0.521 1.00 91.06 88 ASP A CA 1
ATOM 692 C C . ASP A 1 88 ? -0.059 11.937 1.185 1.00 91.06 88 ASP A C 1
ATOM 694 O O . ASP A 1 88 ? -0.310 12.236 2.356 1.00 91.06 88 ASP A O 1
ATOM 698 N N . TRP A 1 89 ? -0.908 11.205 0.450 1.00 93.56 89 TRP A N 1
ATOM 699 C CA . TRP A 1 89 ? -2.139 10.668 1.015 1.00 93.56 89 TRP A CA 1
ATOM 700 C C . TRP A 1 89 ? -1.856 9.646 2.111 1.00 93.56 89 TRP A C 1
ATOM 702 O O . TRP A 1 89 ? -2.542 9.684 3.119 1.00 93.56 89 TRP A O 1
ATOM 712 N N . ALA A 1 90 ? -0.869 8.761 1.968 1.00 90.94 90 ALA A N 1
ATOM 713 C CA . ALA A 1 90 ? -0.514 7.811 3.023 1.00 90.94 90 ALA A CA 1
ATOM 714 C C . ALA A 1 90 ? 0.056 8.529 4.263 1.00 90.94 90 ALA A C 1
ATOM 716 O O . ALA A 1 90 ? -0.424 8.314 5.378 1.00 90.94 90 ALA A O 1
ATOM 717 N N . LEU A 1 91 ? 1.008 9.446 4.063 1.00 88.44 91 LEU A N 1
ATOM 718 C CA . LEU A 1 91 ? 1.676 10.206 5.125 1.00 88.44 91 LEU A CA 1
ATOM 719 C C . LEU A 1 91 ? 0.695 11.016 5.972 1.00 88.44 91 LEU A C 1
ATOM 721 O O . LEU A 1 91 ? 0.819 11.027 7.196 1.00 88.44 91 LEU A O 1
ATOM 725 N N . ARG A 1 92 ? -0.347 11.609 5.366 1.00 92.19 92 ARG A N 1
ATOM 726 C CA . ARG A 1 92 ? -1.363 12.358 6.129 1.00 92.19 92 ARG A CA 1
ATOM 727 C C . ARG A 1 92 ? -2.001 11.514 7.237 1.00 92.19 92 ARG A C 1
ATOM 729 O O . ARG A 1 92 ? -2.369 12.055 8.271 1.00 92.19 92 ARG A O 1
ATOM 736 N N . TRP A 1 93 ? -2.184 10.211 7.007 1.00 91.06 93 TRP A N 1
ATOM 737 C CA . TRP A 1 93 ? -2.822 9.314 7.970 1.00 91.06 93 TRP A CA 1
ATOM 738 C C . TRP A 1 93 ? -1.829 8.835 9.018 1.00 91.06 93 TRP A C 1
ATOM 740 O O . TRP A 1 93 ? -2.214 8.604 10.162 1.00 91.06 93 TRP A O 1
ATOM 750 N N . ILE A 1 94 ? -0.559 8.709 8.643 1.00 82.50 94 ILE A N 1
ATOM 751 C CA . ILE A 1 94 ? 0.517 8.257 9.525 1.00 82.50 94 ILE A CA 1
ATOM 752 C C . ILE A 1 94 ? 0.868 9.347 10.527 1.00 82.50 94 ILE A C 1
ATOM 754 O O . ILE A 1 94 ? 0.868 9.080 11.728 1.00 82.50 94 ILE A O 1
ATOM 758 N N . ASP A 1 95 ? 1.043 10.583 10.066 1.00 81.88 95 ASP A N 1
ATOM 759 C CA . ASP A 1 95 ? 1.336 11.743 10.919 1.00 81.88 95 ASP A CA 1
ATOM 760 C C . ASP A 1 95 ? 0.074 12.360 11.537 1.00 81.88 95 ASP A C 1
ATOM 762 O O . ASP A 1 95 ? 0.129 13.191 12.448 1.00 81.88 95 ASP A O 1
ATOM 766 N N . GLY A 1 96 ? -1.088 11.926 11.057 1.00 84.69 96 GLY A N 1
ATOM 767 C CA . GLY A 1 96 ? -2.390 12.455 11.412 1.00 84.69 96 GLY A CA 1
ATOM 768 C C . GLY A 1 96 ? -2.806 12.241 12.872 1.00 84.69 96 GLY A C 1
ATOM 769 O O . GLY A 1 96 ? -2.390 11.301 13.565 1.00 84.69 96 GLY A O 1
ATOM 770 N N . THR A 1 97 ? -3.692 13.111 13.356 1.00 90.31 97 THR A N 1
ATOM 771 C CA . THR A 1 97 ? -4.291 13.017 14.704 1.00 90.31 97 THR A CA 1
ATOM 772 C C . THR A 1 97 ? -5.603 12.227 14.725 1.00 90.31 97 THR A C 1
ATOM 774 O O . THR A 1 97 ? -6.232 12.091 1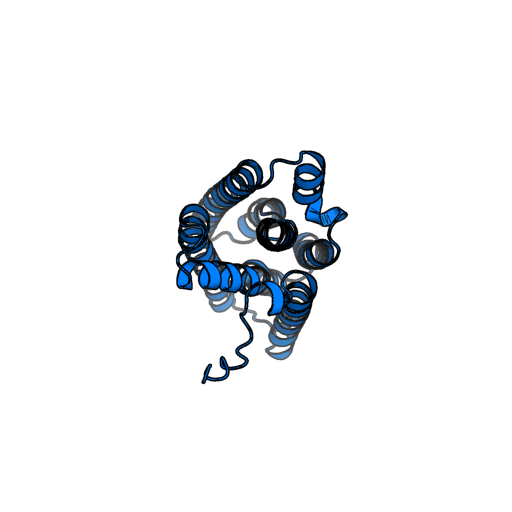5.775 1.00 90.31 97 THR A O 1
ATOM 777 N N . GLU A 1 98 ? -5.996 11.668 13.580 1.00 94.06 98 GLU A N 1
ATOM 778 C CA . GLU A 1 98 ? -7.201 10.874 13.375 1.00 94.06 98 GLU A CA 1
ATOM 779 C C . GLU A 1 98 ? -7.248 9.641 14.284 1.00 94.06 98 GLU A C 1
ATOM 781 O O . GLU A 1 98 ? -6.251 9.187 14.860 1.00 94.06 98 GLU A O 1
ATOM 786 N N . SER A 1 99 ? -8.445 9.080 14.437 1.00 95.19 99 SER A N 1
ATOM 787 C CA . SER A 1 99 ? -8.640 7.909 15.287 1.00 95.19 99 SER A CA 1
ATOM 788 C C . SER A 1 99 ? -7.921 6.671 14.737 1.00 95.19 99 SER A C 1
ATOM 790 O O . SER A 1 99 ? -7.743 6.522 13.528 1.00 95.19 99 SER A O 1
ATOM 792 N N . PHE A 1 100 ? -7.579 5.722 15.618 1.00 94.81 100 PHE A N 1
ATOM 793 C CA . PHE A 1 100 ? -7.024 4.425 15.204 1.00 94.81 100 PHE A CA 1
ATOM 794 C C . PHE A 1 100 ? -7.900 3.736 14.146 1.00 94.81 100 PHE A C 1
ATOM 796 O O . PHE A 1 100 ? -7.384 3.184 13.185 1.00 94.81 100 PHE A O 1
ATOM 803 N N . ALA A 1 101 ? -9.228 3.814 14.287 1.00 96.81 101 ALA A N 1
ATOM 804 C CA . ALA A 1 101 ? -10.165 3.223 13.337 1.00 96.81 101 ALA A CA 1
ATOM 805 C C . ALA A 1 101 ? -10.075 3.860 11.938 1.00 96.81 101 ALA A C 1
ATOM 807 O O . ALA A 1 101 ? -10.158 3.144 10.945 1.00 96.81 101 ALA A O 1
ATOM 808 N N . GLU A 1 102 ? -9.898 5.182 11.848 1.00 97.50 102 GLU A N 1
ATOM 809 C CA . GLU A 1 102 ? -9.691 5.878 10.568 1.00 97.50 102 GLU A CA 1
ATOM 810 C C . GLU A 1 102 ? -8.353 5.511 9.947 1.00 97.50 102 GLU A C 1
ATOM 812 O O . GLU A 1 102 ? -8.317 5.124 8.780 1.00 97.50 102 GLU A O 1
ATOM 817 N N . ARG A 1 103 ? -7.277 5.552 10.739 1.00 96.19 103 ARG A N 1
ATOM 818 C CA . ARG A 1 103 ? -5.944 5.167 10.270 1.00 96.19 103 ARG A CA 1
ATOM 819 C C . ARG A 1 103 ? -5.889 3.716 9.809 1.00 96.19 103 ARG A C 1
ATOM 821 O O . ARG A 1 103 ? -5.254 3.437 8.805 1.00 96.19 103 ARG A O 1
ATOM 828 N N . LEU A 1 104 ? -6.563 2.801 10.503 1.00 96.69 104 LEU A N 1
ATOM 829 C CA . LEU A 1 104 ? -6.588 1.384 10.141 1.00 96.69 104 LEU A CA 1
ATOM 830 C C . LEU A 1 104 ? -7.298 1.146 8.800 1.00 96.69 104 LEU A C 1
ATOM 832 O O . LEU A 1 104 ? -6.812 0.368 7.986 1.00 96.69 104 LEU A O 1
ATOM 836 N N . ILE A 1 105 ? -8.412 1.841 8.543 1.00 97.94 105 ILE A N 1
ATOM 837 C CA . ILE A 1 105 ? -9.094 1.782 7.239 1.00 97.94 105 ILE A CA 1
ATOM 838 C C . ILE A 1 105 ? -8.234 2.411 6.142 1.00 97.94 105 ILE A C 1
ATOM 840 O O . ILE A 1 105 ? -8.140 1.855 5.050 1.00 97.94 105 ILE A O 1
ATOM 844 N N . ALA A 1 106 ? -7.594 3.547 6.421 1.00 96.50 106 ALA A N 1
ATOM 845 C CA . ALA A 1 106 ? -6.692 4.178 5.467 1.00 96.50 106 ALA A CA 1
ATOM 846 C C . ALA A 1 106 ? -5.500 3.272 5.128 1.00 96.50 106 ALA A C 1
ATOM 848 O O . ALA A 1 106 ? -5.177 3.105 3.957 1.00 96.50 106 ALA A O 1
ATOM 849 N N . PHE A 1 107 ? -4.913 2.622 6.131 1.00 94.44 107 PHE A N 1
ATOM 850 C CA . PHE A 1 107 ? -3.835 1.654 5.960 1.00 94.44 107 PHE A CA 1
ATOM 851 C C . PHE A 1 107 ? -4.276 0.439 5.132 1.00 94.44 107 PHE A C 1
ATOM 853 O O . PHE A 1 107 ? -3.590 0.068 4.190 1.00 94.44 107 PHE A O 1
ATOM 860 N N . ALA A 1 108 ? -5.473 -0.106 5.372 1.00 96.25 108 ALA A N 1
ATOM 861 C CA . ALA A 1 108 ? -6.026 -1.160 4.515 1.00 96.25 108 ALA A CA 1
ATOM 862 C C . ALA A 1 108 ? -6.181 -0.710 3.046 1.00 96.25 108 ALA A C 1
ATOM 864 O O . ALA A 1 108 ? -6.023 -1.510 2.128 1.00 96.25 108 ALA A O 1
ATOM 865 N N . CYS A 1 109 ? -6.466 0.575 2.802 1.00 96.44 109 CYS A N 1
ATOM 866 C CA . CYS A 1 109 ? -6.494 1.124 1.445 1.00 96.44 109 CYS A CA 1
ATOM 867 C C . CYS A 1 109 ? -5.089 1.251 0.836 1.00 96.44 109 CYS A C 1
ATOM 869 O O . CYS A 1 109 ? -4.952 1.069 -0.372 1.00 96.44 109 CYS A O 1
ATOM 871 N N . VAL A 1 110 ? -4.061 1.539 1.639 1.00 91.69 110 VAL A N 1
ATOM 872 C CA . VAL A 1 110 ? -2.665 1.537 1.177 1.00 91.69 110 VAL A CA 1
ATOM 873 C C . VAL A 1 110 ? -2.296 0.144 0.669 1.00 91.69 110 VAL A C 1
ATOM 875 O O . VAL A 1 110 ? -2.050 0.006 -0.523 1.00 91.69 110 VAL A O 1
ATOM 878 N N . GLU A 1 111 ? -2.383 -0.880 1.517 1.00 90.00 111 GLU A N 1
ATOM 879 C CA . GLU A 1 111 ? -1.996 -2.269 1.194 1.00 90.00 111 GLU A CA 1
ATOM 880 C C . GLU A 1 111 ? -2.896 -2.876 0.093 1.00 90.00 111 GLU A C 1
ATOM 882 O O . GLU A 1 111 ? -2.449 -3.585 -0.805 1.00 90.00 111 GLU A O 1
ATOM 887 N N . GLY A 1 112 ? -4.202 -2.579 0.123 1.00 90.69 112 GLY A N 1
ATOM 888 C CA . GLY A 1 112 ? -5.186 -3.236 -0.742 1.00 90.69 112 GLY A CA 1
ATOM 889 C C . GLY A 1 112 ? -5.531 -2.508 -2.045 1.00 90.69 112 GLY A C 1
ATOM 890 O O . GLY A 1 112 ? -5.827 -3.157 -3.049 1.00 90.69 112 GLY A O 1
ATOM 891 N N . ILE A 1 113 ? -5.546 -1.169 -2.055 1.00 94.19 113 ILE A N 1
ATOM 892 C CA . ILE A 1 113 ? -6.016 -0.372 -3.205 1.00 94.19 113 ILE A CA 1
ATOM 893 C C . ILE A 1 113 ? -4.838 0.231 -3.966 1.00 94.19 113 ILE A C 1
ATOM 895 O O . ILE A 1 113 ? -4.790 0.081 -5.187 1.00 94.19 113 ILE A O 1
ATOM 899 N N . PHE A 1 114 ? -3.874 0.862 -3.288 1.00 90.12 114 PHE A N 1
ATOM 900 C CA . PHE A 1 114 ? -2.767 1.568 -3.957 1.00 90.12 114 PHE A CA 1
ATOM 901 C C . PHE A 1 114 ? -1.782 0.658 -4.702 1.00 90.12 114 PHE A C 1
ATOM 903 O O . PHE A 1 114 ? -1.013 1.147 -5.535 1.00 90.12 114 PHE A O 1
ATOM 910 N N . PHE A 1 115 ? -1.823 -0.650 -4.453 1.00 82.44 115 PHE A N 1
ATOM 911 C CA . PHE A 1 115 ? -1.059 -1.642 -5.211 1.00 82.44 115 PHE A CA 1
ATOM 912 C C . PHE A 1 115 ? -1.864 -2.327 -6.324 1.00 82.44 115 PHE A C 1
ATOM 914 O O . PHE A 1 115 ? -1.290 -2.962 -7.213 1.00 82.44 115 PHE A O 1
ATOM 921 N N . SER A 1 116 ? -3.195 -2.210 -6.300 1.00 88.12 116 SER A N 1
ATOM 922 C CA . SER A 1 116 ? -4.088 -3.066 -7.088 1.00 88.12 116 SER A CA 1
ATOM 923 C C . SER A 1 116 ? -3.896 -2.929 -8.604 1.00 88.12 116 SER A C 1
ATOM 925 O O . SER A 1 116 ? -3.843 -3.942 -9.312 1.00 88.12 116 SER A O 1
ATOM 927 N N . GLY A 1 117 ? -3.730 -1.707 -9.119 1.00 86.25 117 GLY A N 1
ATOM 928 C CA . GLY A 1 117 ? -3.495 -1.460 -10.539 1.00 86.25 117 GLY A CA 1
ATOM 929 C C . GLY A 1 117 ? -2.156 -2.018 -11.013 1.00 86.25 117 GLY A C 1
ATOM 930 O O . GLY A 1 117 ? -2.083 -2.659 -12.066 1.00 86.25 117 GLY A O 1
ATOM 931 N N . SER A 1 118 ? -1.113 -1.856 -10.201 1.00 86.69 118 SER A N 1
ATOM 932 C CA . SER A 1 118 ? 0.234 -2.344 -10.506 1.00 86.69 118 SER A CA 1
ATOM 933 C C . SER A 1 118 ? 0.322 -3.867 -10.485 1.00 86.69 118 SER A C 1
ATOM 935 O O . SER A 1 118 ? 0.839 -4.464 -11.433 1.00 86.69 118 SER A O 1
ATOM 937 N N . PHE A 1 119 ? -0.275 -4.521 -9.484 1.00 89.62 119 PHE A N 1
ATOM 938 C CA . PHE A 1 119 ? -0.372 -5.981 -9.453 1.00 89.62 119 PHE A CA 1
ATOM 939 C C . PHE A 1 119 ? -1.127 -6.519 -10.666 1.00 89.62 119 PHE A C 1
ATOM 941 O O . PHE A 1 119 ? -0.661 -7.457 -11.317 1.00 89.62 119 PHE A O 1
ATOM 948 N N . CYS A 1 120 ? -2.255 -5.900 -11.025 1.00 89.94 120 CYS A N 1
ATOM 949 C CA . CYS A 1 120 ? -3.031 -6.277 -12.205 1.00 89.94 120 CYS A CA 1
ATOM 950 C C . CYS A 1 120 ? -2.197 -6.182 -13.495 1.00 89.94 120 CYS A C 1
ATOM 952 O O . CYS A 1 120 ? -2.172 -7.115 -14.304 1.00 89.94 120 CYS A O 1
ATOM 954 N N . ALA A 1 121 ? -1.456 -5.089 -13.667 1.00 86.62 121 ALA A N 1
ATOM 955 C CA . ALA A 1 121 ? -0.605 -4.867 -14.829 1.00 86.62 121 ALA A CA 1
ATOM 956 C C . ALA A 1 121 ? 0.562 -5.873 -14.924 1.00 86.62 121 ALA A C 1
ATOM 958 O O . ALA A 1 121 ? 0.894 -6.333 -16.021 1.00 86.62 121 ALA A O 1
ATOM 959 N N . ILE A 1 122 ? 1.152 -6.287 -13.799 1.00 87.62 122 ILE A N 1
ATOM 960 C CA . ILE A 1 122 ? 2.193 -7.327 -13.788 1.00 87.62 122 ILE A CA 1
ATOM 961 C C . ILE A 1 122 ? 1.590 -8.716 -14.052 1.00 87.62 122 ILE A C 1
ATOM 963 O O . ILE A 1 122 ? 2.143 -9.495 -14.834 1.00 87.62 122 ILE A O 1
ATOM 967 N N . PHE A 1 123 ? 0.414 -9.027 -13.503 1.00 90.50 123 PHE A N 1
ATOM 968 C CA . PHE A 1 123 ? -0.305 -10.261 -13.844 1.00 90.50 123 PHE A CA 1
ATOM 969 C C . PHE A 1 123 ? -0.687 -10.329 -15.326 1.00 90.50 123 PHE A C 1
ATOM 971 O O . PHE A 1 123 ? -0.675 -11.408 -15.927 1.00 90.50 123 PHE A O 1
ATOM 978 N N . TRP A 1 124 ? -0.962 -9.189 -15.956 1.00 88.31 124 TRP A N 1
ATOM 979 C CA . TRP A 1 124 ? -1.160 -9.130 -17.398 1.00 88.31 124 TRP A CA 1
ATOM 980 C C . TRP A 1 124 ? 0.100 -9.539 -18.180 1.00 88.31 124 TRP A C 1
ATOM 982 O O . TRP A 1 124 ? -0.002 -10.297 -19.149 1.00 88.31 124 TRP A O 1
ATOM 992 N N . LEU A 1 125 ? 1.298 -9.135 -17.737 1.00 87.69 125 LEU A N 1
ATOM 993 C CA . LEU A 1 125 ? 2.556 -9.636 -18.310 1.00 87.69 125 LEU A CA 1
ATOM 994 C C . LEU A 1 125 ? 2.708 -11.152 -18.130 1.00 87.69 125 LEU A C 1
ATOM 996 O O . LEU A 1 125 ? 3.098 -11.838 -19.081 1.00 87.69 125 LEU A O 1
ATOM 1000 N N . LYS A 1 126 ? 2.336 -11.686 -16.957 1.00 91.12 126 LYS A N 1
ATOM 1001 C CA . LYS A 1 126 ? 2.343 -13.136 -16.690 1.00 91.12 126 LYS A CA 1
ATOM 1002 C C . LYS A 1 126 ? 1.480 -13.890 -17.693 1.00 91.12 126 LYS A C 1
ATOM 1004 O O . LYS A 1 126 ? 1.934 -14.878 -18.267 1.00 91.12 126 LYS A O 1
ATOM 1009 N N . LYS A 1 127 ? 0.261 -13.407 -17.961 1.00 90.69 127 LYS A N 1
ATOM 1010 C CA . LYS A 1 127 ? -0.653 -14.013 -18.947 1.00 90.69 127 LYS A CA 1
ATOM 1011 C C . LYS A 1 127 ? -0.030 -14.105 -20.346 1.00 90.69 127 LYS A C 1
ATOM 1013 O O . LYS A 1 127 ? -0.370 -15.001 -21.111 1.00 90.69 127 LYS A O 1
ATOM 1018 N N . ARG A 1 128 ? 0.900 -13.204 -20.669 1.00 89.38 128 ARG A N 1
ATOM 1019 C CA . ARG A 1 128 ? 1.638 -13.167 -21.941 1.00 89.38 128 ARG A CA 1
ATOM 1020 C C . ARG A 1 128 ? 2.963 -13.939 -21.914 1.00 89.38 128 ARG A C 1
ATOM 1022 O O . ARG A 1 128 ? 3.677 -13.922 -22.911 1.00 89.38 128 ARG A O 1
ATOM 1029 N N . GLY A 1 129 ? 3.306 -14.592 -20.801 1.00 90.75 129 GLY A N 1
ATOM 1030 C CA . GLY A 1 129 ? 4.553 -15.346 -20.647 1.00 90.75 129 GLY A CA 1
ATOM 1031 C C . GLY A 1 129 ? 5.806 -14.469 -20.571 1.00 90.75 129 GLY A C 1
ATOM 1032 O O . GLY A 1 129 ? 6.883 -14.908 -20.966 1.00 90.75 129 GLY A O 1
ATOM 1033 N N . LEU A 1 130 ? 5.676 -13.221 -20.109 1.00 88.12 130 LEU A N 1
ATOM 1034 C CA . LEU A 1 130 ? 6.774 -12.257 -20.051 1.00 88.12 130 LEU A CA 1
ATOM 1035 C C . LEU A 1 130 ? 7.294 -12.079 -18.622 1.00 88.12 130 LEU A C 1
ATOM 1037 O O . LEU A 1 130 ? 6.527 -12.103 -17.668 1.00 88.12 130 LEU A O 1
ATOM 1041 N N . MET A 1 131 ? 8.600 -11.818 -18.505 1.00 89.38 131 MET A N 1
ATOM 1042 C CA . MET A 1 131 ? 9.274 -11.403 -17.264 1.00 89.38 131 MET A CA 1
ATOM 1043 C C . MET A 1 131 ? 9.039 -12.337 -16.059 1.00 89.38 131 MET A C 1
ATOM 1045 O O . MET A 1 131 ? 8.565 -11.884 -15.020 1.00 89.38 131 MET A O 1
ATOM 1049 N N . PRO A 1 132 ? 9.429 -13.623 -16.154 1.00 92.81 132 PRO A N 1
ATOM 1050 C CA . PRO A 1 132 ? 9.098 -14.634 -15.147 1.00 92.81 132 PRO A CA 1
ATOM 1051 C C . PRO A 1 132 ? 9.587 -14.292 -13.732 1.00 92.81 132 PRO A C 1
ATOM 1053 O O . PRO A 1 132 ? 8.895 -14.598 -12.768 1.00 92.81 132 PRO A O 1
ATOM 1056 N N . GLY A 1 133 ? 10.744 -13.626 -13.600 1.00 93.31 133 GLY A N 1
ATOM 1057 C CA . GLY A 1 133 ? 11.254 -13.161 -12.304 1.00 93.31 133 GLY A CA 1
ATOM 1058 C C . GLY A 1 133 ? 10.341 -12.120 -11.652 1.00 93.31 133 GLY A C 1
ATOM 1059 O O . GLY A 1 133 ? 9.917 -12.314 -10.519 1.00 93.31 133 GLY A O 1
ATOM 1060 N N . LEU A 1 134 ? 9.972 -11.073 -12.402 1.00 91.31 134 LEU A N 1
ATOM 1061 C CA . LEU A 1 134 ? 9.045 -10.027 -11.956 1.00 91.31 134 LEU A CA 1
ATOM 1062 C C . LEU A 1 134 ? 7.662 -10.593 -11.614 1.00 91.31 134 LEU A C 1
ATOM 1064 O O . LEU A 1 134 ? 7.068 -10.228 -10.606 1.00 91.31 134 LEU A O 1
ATOM 1068 N N . THR A 1 135 ? 7.122 -11.474 -12.458 1.00 93.75 135 THR A N 1
ATOM 1069 C CA . THR A 1 135 ? 5.775 -12.014 -12.237 1.00 93.75 135 THR A CA 1
ATOM 1070 C C . THR A 1 135 ? 5.733 -12.963 -11.048 1.00 93.75 135 THR A C 1
ATOM 1072 O O . THR A 1 135 ? 4.754 -12.959 -10.310 1.00 93.75 135 THR A O 1
ATOM 1075 N N . PHE A 1 136 ? 6.799 -13.740 -10.832 1.00 96.44 136 PHE A N 1
ATOM 1076 C CA . PHE A 1 136 ? 6.897 -14.623 -9.676 1.00 96.44 136 PHE A CA 1
ATOM 1077 C C . PHE A 1 136 ? 7.026 -13.835 -8.370 1.00 96.44 136 PHE A C 1
ATOM 1079 O O . PHE A 1 136 ? 6.296 -14.117 -7.424 1.00 96.44 136 PHE A O 1
ATOM 1086 N N . SER A 1 137 ? 7.885 -12.810 -8.318 1.00 94.81 137 SER A N 1
ATOM 1087 C CA . SER A 1 137 ? 7.965 -11.948 -7.133 1.00 94.81 137 SER A CA 1
ATOM 1088 C C . SER A 1 137 ? 6.637 -11.233 -6.869 1.00 94.81 137 SER A C 1
ATOM 1090 O O . SER A 1 137 ? 6.205 -11.161 -5.725 1.00 94.81 137 SER A O 1
ATOM 1092 N N . ASN A 1 138 ? 5.933 -10.787 -7.915 1.00 93.69 138 ASN A N 1
ATOM 1093 C CA . ASN A 1 138 ? 4.615 -10.162 -7.788 1.00 93.69 138 ASN A CA 1
ATOM 1094 C C . ASN A 1 138 ? 3.553 -11.101 -7.196 1.00 93.69 138 ASN A C 1
ATOM 1096 O O . ASN A 1 138 ? 2.701 -10.652 -6.440 1.00 93.69 138 ASN A O 1
ATOM 1100 N N . GLU A 1 139 ? 3.583 -12.400 -7.505 1.00 95.31 139 GLU A N 1
ATOM 1101 C CA . GLU A 1 139 ? 2.687 -13.383 -6.871 1.00 95.31 139 GLU A CA 1
ATOM 1102 C C . GLU A 1 139 ? 2.915 -13.496 -5.367 1.00 95.31 139 GLU A C 1
ATOM 1104 O O . GLU A 1 139 ? 1.957 -13.629 -4.611 1.00 95.31 139 GLU A O 1
ATOM 1109 N N . LEU A 1 140 ? 4.177 -13.443 -4.939 1.00 97.69 140 LEU A N 1
ATOM 1110 C CA . LEU A 1 140 ? 4.531 -13.508 -3.526 1.00 97.69 140 LEU A CA 1
ATOM 1111 C C . LEU A 1 140 ? 4.118 -12.224 -2.805 1.00 97.69 140 LEU A C 1
ATOM 1113 O O . LEU A 1 140 ? 3.398 -12.303 -1.817 1.00 97.69 140 LEU A O 1
ATOM 1117 N N . ILE A 1 141 ? 4.492 -11.065 -3.352 1.00 94.81 141 ILE A N 1
ATOM 1118 C CA . ILE A 1 141 ? 4.175 -9.760 -2.763 1.00 94.81 141 ILE A CA 1
ATOM 1119 C C . ILE A 1 141 ? 2.657 -9.555 -2.702 1.00 94.81 141 ILE A C 1
ATOM 1121 O O . ILE A 1 141 ? 2.119 -9.300 -1.637 1.00 94.81 141 ILE A O 1
ATOM 1125 N N . SER A 1 142 ? 1.926 -9.769 -3.802 1.00 93.88 142 SER A N 1
ATOM 1126 C CA . SER A 1 142 ? 0.464 -9.571 -3.808 1.00 93.88 142 SER A CA 1
ATOM 1127 C C . SER A 1 142 ? -0.297 -10.520 -2.875 1.00 93.88 142 SER A C 1
ATOM 1129 O O . SER A 1 142 ? -1.357 -10.156 -2.366 1.00 93.88 142 SER A O 1
ATOM 1131 N N . ARG A 1 143 ? 0.225 -11.729 -2.624 1.00 97.44 143 ARG A N 1
ATOM 1132 C CA . ARG A 1 143 ? -0.307 -12.627 -1.590 1.00 97.44 143 ARG A CA 1
ATOM 1133 C C . ARG A 1 143 ? -0.117 -12.025 -0.199 1.00 97.44 143 ARG A C 1
ATOM 1135 O O . ARG A 1 143 ? -1.040 -12.096 0.610 1.00 97.44 143 ARG A O 1
ATOM 1142 N N . ASP A 1 144 ? 1.069 -11.495 0.072 1.00 97.12 144 ASP A N 1
ATOM 1143 C CA . ASP A 1 144 ? 1.422 -10.913 1.366 1.00 97.12 144 ASP A CA 1
ATOM 1144 C C . ASP A 1 144 ? 0.591 -9.644 1.629 1.00 97.12 144 ASP A C 1
ATOM 1146 O O . ASP A 1 144 ? -0.101 -9.587 2.642 1.00 97.12 144 ASP A O 1
ATOM 1150 N N . GLU A 1 145 ? 0.496 -8.731 0.656 1.00 94.38 145 GLU A N 1
ATOM 1151 C CA . GLU A 1 145 ? -0.368 -7.539 0.733 1.00 94.38 145 GLU A CA 1
ATOM 1152 C C . GLU A 1 145 ? -1.845 -7.886 0.950 1.00 94.38 145 GLU A C 1
ATOM 1154 O O . GLU A 1 145 ? -2.555 -7.246 1.731 1.00 94.38 145 GLU A O 1
ATOM 1159 N N . GLY A 1 146 ? -2.329 -8.943 0.287 1.00 95.38 146 GLY A N 1
ATOM 1160 C CA . GLY A 1 146 ? -3.676 -9.459 0.516 1.00 95.38 146 GLY A CA 1
ATOM 1161 C C . GLY A 1 146 ? -3.881 -9.881 1.973 1.00 95.38 146 GLY A C 1
ATOM 1162 O O . GLY A 1 146 ? -4.877 -9.509 2.593 1.00 95.38 146 GLY A O 1
ATOM 1163 N N . LEU A 1 147 ? -2.908 -10.596 2.545 1.00 98.00 147 LEU A N 1
ATOM 1164 C CA . LEU A 1 147 ? -2.937 -11.016 3.945 1.00 98.00 147 LEU A CA 1
ATOM 1165 C C . LEU A 1 147 ? -2.858 -9.823 4.912 1.00 98.00 147 LEU A C 1
ATOM 1167 O O . LEU A 1 147 ? -3.549 -9.822 5.933 1.00 98.00 147 LEU A O 1
ATOM 1171 N N . HIS A 1 148 ? -2.049 -8.809 4.610 1.00 96.94 148 HIS A N 1
ATOM 1172 C CA . HIS A 1 148 ? -1.949 -7.594 5.418 1.00 96.94 148 HIS A CA 1
ATOM 1173 C C . HIS A 1 148 ? -3.269 -6.807 5.421 1.00 96.94 148 HIS A C 1
ATOM 1175 O O . HIS A 1 148 ? -3.762 -6.403 6.481 1.00 96.94 148 HIS A O 1
ATOM 1181 N N . CYS A 1 149 ? -3.898 -6.661 4.251 1.00 97.00 149 CYS A N 1
ATOM 1182 C CA . CYS A 1 149 ? -5.207 -6.031 4.106 1.00 97.00 149 CYS A CA 1
ATOM 1183 C C . CYS A 1 149 ? -6.307 -6.806 4.857 1.00 97.00 149 CYS A C 1
ATOM 1185 O O . CYS A 1 149 ? -7.085 -6.211 5.615 1.00 97.00 149 CYS A O 1
ATOM 1187 N N . ASP A 1 150 ? -6.334 -8.137 4.728 1.00 98.31 150 ASP A N 1
ATOM 1188 C CA . ASP A 1 150 ? -7.260 -9.006 5.464 1.00 98.31 150 ASP A CA 1
ATOM 1189 C C . ASP A 1 150 ? -7.080 -8.856 6.979 1.00 98.31 150 ASP A C 1
ATOM 1191 O O . ASP A 1 150 ? -8.059 -8.785 7.731 1.00 98.31 150 ASP A O 1
ATOM 1195 N N . PHE A 1 151 ? -5.835 -8.749 7.445 1.00 98.25 151 PHE A N 1
ATOM 1196 C CA . PHE A 1 151 ? -5.539 -8.537 8.854 1.00 98.25 151 PHE A CA 1
ATOM 1197 C C . PHE A 1 151 ? -6.009 -7.165 9.354 1.00 98.25 151 PHE A C 1
ATOM 1199 O O . PHE A 1 151 ? -6.609 -7.076 10.431 1.00 98.25 151 PHE A O 1
ATOM 1206 N N . ALA A 1 152 ? -5.826 -6.101 8.569 1.00 97.31 152 ALA A N 1
ATOM 1207 C CA . ALA A 1 152 ? -6.368 -4.784 8.895 1.00 97.31 152 ALA A CA 1
ATOM 1208 C C . ALA A 1 152 ? -7.907 -4.816 8.994 1.00 97.31 152 ALA A C 1
ATOM 1210 O O . ALA A 1 152 ? -8.488 -4.282 9.947 1.00 97.31 152 ALA A O 1
ATOM 1211 N N . CYS A 1 153 ? -8.573 -5.521 8.074 1.00 98.06 153 CYS A N 1
ATOM 1212 C CA . CYS A 1 153 ? -10.019 -5.746 8.109 1.00 98.06 153 CYS A CA 1
ATOM 1213 C C . CYS A 1 153 ? -10.453 -6.547 9.345 1.00 98.06 153 CYS A C 1
ATOM 1215 O O . CYS A 1 153 ? -11.437 -6.192 10.006 1.00 98.06 153 CYS A O 1
ATOM 1217 N N . LEU A 1 154 ? -9.705 -7.595 9.704 1.00 98.31 154 LEU A N 1
ATOM 1218 C CA . LEU A 1 154 ? -9.946 -8.389 10.905 1.00 98.31 154 LEU A CA 1
ATOM 1219 C C . LEU A 1 154 ? -9.839 -7.520 12.161 1.00 98.31 154 LEU A C 1
ATOM 1221 O O . LEU A 1 154 ? -10.775 -7.502 12.963 1.00 98.31 154 LEU A O 1
ATOM 1225 N N . LEU A 1 155 ? -8.758 -6.753 12.318 1.00 97.38 155 LEU A N 1
ATOM 1226 C CA . LEU A 1 155 ? -8.593 -5.843 13.452 1.00 97.38 155 LEU A CA 1
ATOM 1227 C C . LEU A 1 155 ? -9.728 -4.820 13.530 1.00 97.38 155 LEU A C 1
ATOM 1229 O O . LEU A 1 155 ? -10.271 -4.592 14.613 1.00 97.38 155 LEU A O 1
ATOM 1233 N N . TYR A 1 156 ? -10.147 -4.258 12.394 1.00 97.88 156 TYR A N 1
ATOM 1234 C CA . TYR A 1 156 ? -11.279 -3.337 12.341 1.00 97.88 156 TYR A CA 1
ATOM 1235 C C . TYR A 1 156 ? -12.584 -4.009 12.785 1.00 97.88 156 TYR A C 1
ATOM 1237 O O . TYR A 1 156 ? -13.379 -3.422 13.526 1.00 97.88 156 TYR A O 1
ATOM 1245 N N . SER A 1 157 ? -12.805 -5.266 12.390 1.00 97.81 157 SER A N 1
ATOM 1246 C CA . SER A 1 157 ? -13.989 -6.033 12.790 1.00 97.81 157 SER A CA 1
ATOM 1247 C C . SER A 1 157 ? -14.083 -6.228 14.310 1.00 97.81 157 SER A C 1
ATOM 1249 O O . SER A 1 157 ? -15.194 -6.224 14.854 1.00 97.81 157 SER A O 1
ATOM 1251 N N . LEU A 1 158 ? -12.932 -6.310 14.989 1.00 97.00 158 LEU A N 1
ATOM 1252 C CA . LEU A 1 158 ? -12.799 -6.477 16.438 1.00 97.00 158 LEU A CA 1
ATOM 1253 C C . LEU A 1 158 ? -12.951 -5.160 17.218 1.00 97.00 158 LEU A C 1
ATOM 1255 O O . LEU A 1 158 ? -13.099 -5.181 18.444 1.00 97.00 158 LEU A O 1
ATOM 1259 N N . LEU A 1 159 ? -12.950 -4.005 16.542 1.00 96.44 159 LEU A N 1
ATOM 1260 C CA . LEU A 1 159 ? -13.154 -2.718 17.203 1.00 96.44 159 LEU A CA 1
ATOM 1261 C C . LEU A 1 159 ? -14.573 -2.597 17.764 1.00 96.44 159 LEU A C 1
ATOM 1263 O O . LEU A 1 159 ? -15.570 -2.822 17.077 1.00 96.44 159 LEU A O 1
ATOM 1267 N N . ARG A 1 160 ? -14.662 -2.144 19.021 1.00 95.44 160 ARG A N 1
ATOM 1268 C CA . ARG A 1 160 ? -15.945 -1.829 19.672 1.00 95.44 160 ARG A CA 1
ATOM 1269 C C . ARG A 1 160 ? -16.591 -0.570 19.097 1.00 95.44 160 ARG A C 1
ATOM 1271 O O . ARG A 1 160 ? -17.805 -0.521 18.938 1.00 95.44 160 ARG A O 1
ATOM 1278 N N . LYS A 1 161 ? -15.783 0.456 18.817 1.00 95.25 161 LYS A N 1
ATOM 1279 C CA . LYS A 1 161 ? -16.221 1.723 18.219 1.00 95.25 161 LYS A CA 1
ATOM 1280 C C . LYS A 1 161 ? -15.772 1.754 16.765 1.00 95.25 161 LYS A C 1
ATOM 1282 O O . LYS A 1 161 ? -14.608 2.032 16.489 1.00 95.25 161 LYS A O 1
ATOM 1287 N N . LYS A 1 162 ? -16.695 1.427 15.865 1.00 97.19 162 LYS A N 1
ATOM 1288 C CA . LYS A 1 162 ? -16.485 1.503 14.417 1.00 97.19 162 LYS A CA 1
ATOM 1289 C C . LYS A 1 162 ? -16.868 2.884 13.902 1.00 97.19 162 LYS A C 1
ATOM 1291 O O . LYS A 1 162 ? -17.597 3.626 14.561 1.00 97.19 162 LYS A O 1
ATOM 1296 N N . LEU A 1 163 ? -16.344 3.216 12.732 1.00 98.19 163 LEU A N 1
ATOM 1297 C CA . LEU A 1 163 ? -16.723 4.428 12.014 1.00 98.19 163 LEU A CA 1
ATOM 1298 C C . LEU A 1 163 ? -18.126 4.263 11.428 1.00 98.19 163 LEU A C 1
ATOM 1300 O O . LEU A 1 163 ? -18.611 3.140 11.277 1.00 98.19 163 LEU A O 1
ATOM 1304 N N . SER A 1 164 ? -18.759 5.379 11.067 1.00 98.31 164 SER A N 1
ATOM 1305 C CA . SER A 1 164 ? -19.964 5.305 10.245 1.00 98.31 164 SER A CA 1
ATOM 1306 C C . SER A 1 164 ? -19.622 4.754 8.861 1.00 98.31 164 SER A C 1
ATOM 1308 O O . SER A 1 164 ? -18.499 4.910 8.365 1.00 98.31 164 SER A O 1
ATOM 1310 N N . GLU A 1 165 ? -20.599 4.121 8.221 1.00 98.06 165 GLU A N 1
ATOM 1311 C CA . GLU A 1 165 ? -20.432 3.583 6.874 1.00 98.06 165 GLU A CA 1
ATOM 1312 C C . GLU A 1 165 ? -20.080 4.691 5.872 1.00 98.06 165 GLU A C 1
ATOM 1314 O O . GLU A 1 165 ? -19.231 4.489 5.005 1.00 98.06 165 GLU A O 1
ATOM 1319 N N . GLU A 1 166 ? -20.660 5.889 6.020 1.00 98.50 166 GLU A N 1
ATOM 1320 C CA . GLU A 1 166 ? -20.318 7.037 5.176 1.00 98.50 166 GLU A CA 1
ATOM 1321 C C . GLU A 1 166 ? -18.847 7.427 5.327 1.00 98.50 166 GLU A C 1
ATOM 1323 O O . GLU A 1 166 ? -18.180 7.699 4.327 1.00 98.50 166 GLU A O 1
ATOM 1328 N N . ARG A 1 167 ? -18.315 7.412 6.558 1.00 98.19 167 ARG A N 1
ATOM 1329 C CA . ARG A 1 167 ? -16.910 7.745 6.795 1.00 98.19 167 ARG A CA 1
ATOM 1330 C C . ARG A 1 167 ? -15.983 6.707 6.170 1.00 98.19 167 ARG A C 1
ATOM 1332 O O . ARG A 1 167 ? -15.047 7.105 5.481 1.00 98.19 167 ARG A O 1
ATOM 1339 N N . VAL A 1 168 ? -16.264 5.411 6.326 1.00 98.38 168 VAL A N 1
ATOM 1340 C CA . VAL A 1 168 ? -15.479 4.345 5.672 1.00 98.38 168 VAL A CA 1
ATOM 1341 C C . VAL A 1 168 ? -15.508 4.515 4.155 1.00 98.38 168 VAL A C 1
ATOM 1343 O O . VAL A 1 168 ? -14.457 4.570 3.521 1.00 98.38 168 VAL A O 1
ATOM 1346 N N . LYS A 1 169 ? -16.702 4.688 3.572 1.00 98.50 169 LYS A N 1
ATOM 1347 C CA . LYS A 1 169 ? -16.862 4.901 2.127 1.00 98.50 169 LYS A CA 1
ATOM 1348 C C . LYS A 1 169 ? -16.112 6.130 1.628 1.00 98.50 169 LYS A C 1
ATOM 1350 O O . LYS A 1 169 ? -15.606 6.086 0.513 1.00 98.50 169 LYS A O 1
ATOM 1355 N N . SER A 1 170 ? -16.042 7.207 2.415 1.00 98.44 170 SER A N 1
ATOM 1356 C CA . SER A 1 170 ? -15.288 8.405 2.028 1.00 98.44 170 SER A CA 1
ATOM 1357 C C . SER A 1 170 ? -13.791 8.118 1.889 1.00 98.44 170 SER A C 1
ATOM 1359 O O . SER A 1 170 ? -13.217 8.426 0.855 1.00 98.44 170 SER A O 1
ATOM 1361 N N . ILE A 1 171 ? -13.190 7.433 2.870 1.00 98.25 171 ILE A N 1
ATOM 1362 C CA . ILE A 1 171 ? -11.758 7.098 2.862 1.00 98.25 171 ILE A CA 1
ATOM 1363 C C . ILE A 1 171 ? -11.437 6.173 1.682 1.00 98.25 171 ILE A C 1
ATOM 1365 O O . ILE A 1 171 ? -10.492 6.420 0.938 1.00 98.25 171 ILE A O 1
ATOM 1369 N N . VAL A 1 172 ? -12.263 5.141 1.479 1.00 98.25 172 VAL A N 1
ATOM 1370 C CA . VAL A 1 172 ? -12.093 4.190 0.371 1.00 98.25 172 VAL A CA 1
ATOM 1371 C C . VAL A 1 172 ? -12.245 4.887 -0.981 1.00 98.25 172 VAL A C 1
ATOM 1373 O O . VAL A 1 172 ? -11.471 4.621 -1.895 1.00 98.25 172 VAL A O 1
ATOM 1376 N N . ARG A 1 173 ? -13.222 5.792 -1.129 1.00 98.38 173 ARG A N 1
ATOM 1377 C CA . ARG A 1 173 ? -13.432 6.529 -2.381 1.00 98.38 173 ARG A CA 1
ATOM 1378 C C . ARG A 1 173 ? -12.233 7.407 -2.723 1.00 98.38 173 ARG A C 1
ATOM 1380 O O . ARG A 1 173 ? -11.788 7.351 -3.864 1.00 98.38 173 ARG A O 1
ATOM 1387 N N . ASP A 1 174 ? -11.697 8.142 -1.751 1.00 97.25 174 ASP A N 1
ATOM 1388 C CA . ASP A 1 174 ? -10.502 8.968 -1.949 1.00 97.25 174 ASP A CA 1
ATOM 1389 C C . ASP A 1 174 ? -9.324 8.112 -2.448 1.00 97.25 174 ASP A C 1
ATOM 1391 O O . ASP A 1 174 ? -8.659 8.469 -3.420 1.00 97.25 174 ASP A O 1
ATOM 1395 N N . ALA A 1 175 ? -9.104 6.942 -1.835 1.00 96.38 175 ALA A N 1
ATOM 1396 C CA . ALA A 1 175 ? -8.047 6.027 -2.255 1.00 96.38 175 ALA A CA 1
ATOM 1397 C C . ALA A 1 175 ? -8.270 5.479 -3.680 1.00 96.38 175 ALA A C 1
ATOM 1399 O O . ALA A 1 175 ? -7.347 5.454 -4.492 1.00 96.38 175 ALA A O 1
ATOM 1400 N N . VAL A 1 176 ? -9.503 5.090 -4.022 1.00 96.44 176 VAL A N 1
ATOM 1401 C CA . VAL A 1 176 ? -9.851 4.620 -5.376 1.00 96.44 176 VAL A CA 1
ATOM 1402 C C . VAL A 1 176 ? -9.637 5.710 -6.426 1.00 96.44 176 VAL A C 1
ATOM 1404 O O . VAL A 1 176 ? -9.189 5.417 -7.533 1.00 96.44 176 VAL A O 1
ATOM 1407 N N . GLU A 1 177 ? -9.960 6.966 -6.119 1.00 95.44 177 GLU A N 1
ATOM 1408 C CA . GLU A 1 177 ? -9.762 8.079 -7.050 1.00 95.44 177 GLU A CA 1
ATOM 1409 C C . GLU A 1 177 ? -8.279 8.328 -7.341 1.00 95.44 177 GLU A C 1
ATOM 1411 O O . GLU A 1 177 ? -7.917 8.493 -8.508 1.00 95.44 177 GLU A O 1
ATOM 1416 N N . ILE A 1 178 ? -7.432 8.277 -6.310 1.00 92.19 178 ILE A N 1
ATOM 1417 C CA . ILE A 1 178 ? -5.975 8.406 -6.445 1.00 92.19 178 ILE A CA 1
ATOM 1418 C C . ILE A 1 178 ? -5.390 7.227 -7.229 1.00 92.19 178 ILE A C 1
ATOM 1420 O O . ILE A 1 178 ? -4.578 7.430 -8.131 1.00 92.19 178 ILE A O 1
ATOM 1424 N N . GLU A 1 179 ? -5.820 5.997 -6.935 1.00 91.00 179 GLU A N 1
ATOM 1425 C CA . GLU A 1 179 ? -5.352 4.820 -7.673 1.00 91.00 179 GLU A CA 1
ATOM 1426 C C . GLU A 1 179 ? -5.765 4.877 -9.144 1.00 91.00 179 GLU A C 1
ATOM 1428 O O . GLU A 1 179 ? -4.970 4.575 -10.031 1.00 91.00 179 GLU A O 1
ATOM 1433 N N . ARG A 1 180 ? -6.992 5.325 -9.427 1.00 89.81 180 ARG A N 1
ATOM 1434 C CA . ARG A 1 180 ? -7.464 5.506 -10.802 1.00 89.81 180 ARG A CA 1
ATOM 1435 C C . ARG A 1 180 ? -6.600 6.510 -11.562 1.00 89.81 180 ARG A C 1
ATOM 1437 O O . ARG A 1 180 ? -6.265 6.252 -12.713 1.00 89.81 180 ARG A O 1
ATOM 1444 N N . GLU A 1 181 ? -6.261 7.642 -10.949 1.00 87.19 181 GLU A N 1
ATOM 1445 C CA . GLU A 1 181 ? -5.358 8.633 -11.548 1.00 87.19 181 GLU A CA 1
ATOM 1446 C C . GLU A 1 181 ? -3.987 8.025 -11.841 1.00 87.19 181 GLU A C 1
ATOM 1448 O O . GLU A 1 181 ? -3.507 8.114 -12.969 1.00 87.19 181 GLU A O 1
ATOM 1453 N N . PHE A 1 182 ? -3.408 7.317 -10.869 1.00 84.06 182 PHE A N 1
ATOM 1454 C CA . PHE A 1 182 ? -2.145 6.616 -11.059 1.00 84.06 182 PHE A CA 1
ATOM 1455 C C . PHE A 1 182 ? -2.202 5.631 -12.233 1.00 84.06 182 PHE A C 1
ATOM 1457 O O . PHE A 1 182 ? -1.328 5.661 -13.095 1.00 84.06 182 PHE A O 1
ATOM 1464 N N . VAL A 1 183 ? -3.234 4.787 -12.313 1.00 82.94 183 VAL A N 1
ATOM 1465 C CA . VAL A 1 183 ? -3.381 3.824 -13.413 1.00 82.94 183 VAL A CA 1
ATOM 1466 C C . VAL A 1 183 ? -3.535 4.542 -14.756 1.00 82.94 183 VAL A C 1
ATOM 1468 O O . VAL A 1 183 ? -2.897 4.153 -15.728 1.00 82.94 183 VAL A O 1
ATOM 1471 N N . CYS A 1 184 ? -4.334 5.606 -14.832 1.00 81.56 184 CYS A N 1
ATOM 1472 C CA . CYS A 1 184 ? -4.531 6.346 -16.079 1.00 81.56 184 CYS A CA 1
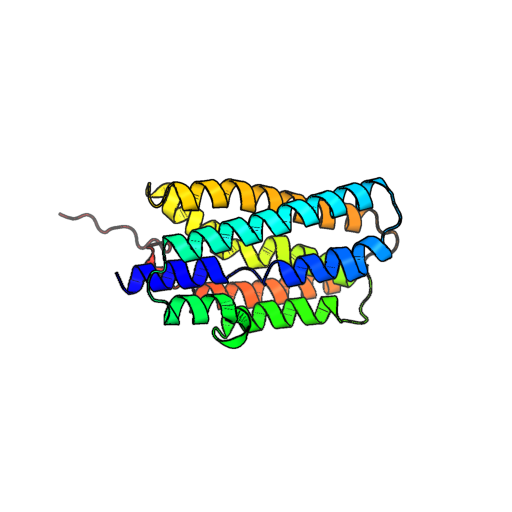ATOM 1473 C C . CYS A 1 184 ? -3.258 7.060 -16.564 1.00 81.56 184 CYS A C 1
ATOM 1475 O O . CYS A 1 184 ? -2.987 7.053 -17.768 1.00 81.56 184 CYS A O 1
ATOM 1477 N N . ASP A 1 185 ? -2.482 7.641 -15.649 1.00 76.06 185 ASP A N 1
ATOM 1478 C CA . ASP A 1 185 ? -1.306 8.451 -15.980 1.00 76.06 185 ASP A CA 1
ATOM 1479 C C . ASP A 1 185 ? -0.041 7.602 -16.146 1.00 76.06 185 ASP A C 1
ATOM 1481 O O . ASP A 1 185 ? 0.718 7.771 -17.103 1.00 76.06 185 ASP A O 1
ATOM 1485 N N . ALA A 1 186 ? 0.194 6.677 -15.213 1.00 67.56 186 ALA A N 1
ATOM 1486 C CA . ALA A 1 186 ? 1.409 5.870 -15.135 1.00 67.56 186 ALA A CA 1
ATOM 1487 C C . ALA A 1 186 ? 1.302 4.563 -15.936 1.00 67.56 186 ALA A C 1
ATOM 1489 O O . ALA A 1 186 ? 2.308 4.051 -16.429 1.00 67.56 186 ALA A O 1
ATOM 1490 N N . LEU A 1 187 ? 0.084 4.035 -16.106 1.00 66.19 187 LEU A N 1
ATOM 1491 C CA . LEU A 1 187 ? -0.192 2.798 -16.837 1.00 66.19 187 LEU A CA 1
ATOM 1492 C C . LEU A 1 187 ? -1.223 3.005 -17.962 1.00 66.19 187 LEU A C 1
ATOM 1494 O O . LEU A 1 187 ? -2.229 2.291 -17.979 1.00 66.19 187 LEU A O 1
ATOM 1498 N N . PRO A 1 188 ? -1.008 3.912 -18.944 1.00 63.31 188 PRO A N 1
ATOM 1499 C CA . PRO A 1 188 ? -1.934 4.038 -20.063 1.00 63.31 188 PRO A CA 1
ATOM 1500 C C . PRO A 1 188 ? -2.202 2.655 -20.669 1.00 63.31 188 PRO A C 1
ATOM 1502 O O . PRO A 1 188 ? -1.290 2.048 -21.230 1.00 63.31 188 PRO A O 1
ATOM 1505 N N . CYS A 1 189 ? -3.431 2.130 -20.556 1.00 53.84 189 CYS A N 1
ATOM 1506 C CA . CYS A 1 189 ? -3.767 0.736 -20.898 1.00 53.84 189 CYS A CA 1
ATOM 1507 C C . CYS A 1 189 ? -3.360 0.337 -22.331 1.00 53.84 189 CYS A C 1
ATOM 1509 O O . CYS A 1 189 ? -3.157 -0.844 -22.630 1.00 53.84 189 CYS A O 1
ATOM 1511 N N . ALA A 1 190 ? -3.203 1.328 -23.216 1.00 52.59 190 ALA A N 1
ATOM 1512 C CA . ALA A 1 190 ? -2.680 1.187 -24.571 1.00 52.59 190 ALA A CA 1
ATOM 1513 C C . ALA A 1 190 ? -1.210 0.720 -24.635 1.00 52.59 190 ALA A C 1
ATOM 1515 O O . ALA A 1 190 ? -0.811 0.102 -25.618 1.00 52.59 190 ALA A O 1
ATOM 1516 N N . LEU A 1 191 ? -0.394 0.981 -23.607 1.00 52.81 191 LEU A N 1
ATOM 1517 C CA . LEU A 1 191 ? 1.020 0.589 -23.553 1.00 52.81 191 LEU A CA 1
ATOM 1518 C C . LEU A 1 191 ? 1.214 -0.923 -23.403 1.00 52.81 191 LEU A C 1
ATOM 1520 O O . LEU A 1 191 ? 2.266 -1.438 -23.782 1.00 52.81 191 LEU A O 1
ATOM 1524 N N . VAL A 1 192 ? 0.204 -1.634 -22.895 1.00 54.97 192 VAL A N 1
ATOM 1525 C CA . VAL A 1 192 ? 0.265 -3.084 -22.663 1.00 54.97 192 VAL A CA 1
ATOM 1526 C C . VAL A 1 192 ? -0.871 -3.885 -23.291 1.00 54.97 192 VAL A C 1
ATOM 1528 O O . VAL A 1 192 ? -0.801 -5.114 -23.277 1.00 54.97 192 VAL A O 1
ATOM 1531 N N . GLY A 1 193 ? -1.861 -3.227 -23.899 1.00 59.72 193 GLY A N 1
ATOM 1532 C CA . GLY A 1 193 ? -3.000 -3.891 -24.540 1.00 59.72 193 GLY A CA 1
ATOM 1533 C C . GLY A 1 193 ? -4.030 -4.425 -23.541 1.00 59.72 193 GLY A C 1
ATOM 1534 O O . GLY A 1 193 ? -4.656 -5.444 -23.803 1.00 59.72 193 GLY A O 1
ATOM 1535 N N . MET A 1 194 ? -4.178 -3.774 -22.380 1.00 60.09 194 MET A N 1
ATOM 1536 C CA . MET A 1 194 ? -5.140 -4.188 -21.344 1.00 60.09 194 MET A CA 1
ATOM 1537 C C . MET A 1 194 ? -6.587 -3.785 -21.668 1.00 60.09 194 MET A C 1
ATOM 1539 O O . MET A 1 194 ? -7.515 -4.397 -21.146 1.00 60.09 194 MET A O 1
ATOM 1543 N N . ASN A 1 195 ? -6.794 -2.814 -22.568 1.00 56.31 195 ASN A N 1
ATOM 1544 C CA . ASN A 1 195 ? -8.119 -2.507 -23.106 1.00 56.31 195 ASN A CA 1
ATOM 1545 C C . ASN A 1 195 ? -8.334 -3.304 -24.394 1.00 56.31 195 ASN A C 1
ATOM 1547 O O . ASN A 1 195 ? -7.702 -3.025 -25.411 1.00 56.31 195 ASN A O 1
ATOM 1551 N N . GLY A 1 196 ? -9.228 -4.290 -24.340 1.00 41.94 196 GLY A N 1
ATOM 1552 C CA . GLY A 1 196 ? -9.661 -5.036 -25.514 1.00 41.94 196 GLY A CA 1
ATOM 1553 C C . GLY A 1 196 ? -10.480 -4.149 -26.446 1.00 41.94 196 GLY A C 1
ATOM 1554 O O . GLY A 1 196 ? -11.675 -3.967 -26.236 1.00 41.94 196 GLY A O 1
ATOM 1555 N N . VAL A 1 197 ? -9.856 -3.644 -27.504 1.00 38.91 197 VAL A N 1
ATOM 1556 C CA . VAL A 1 197 ? -10.540 -3.690 -28.796 1.00 38.91 197 VAL A CA 1
ATOM 1557 C C . VAL A 1 197 ? -10.291 -5.113 -29.301 1.00 38.91 197 VAL A C 1
ATOM 1559 O O . VAL A 1 197 ? -9.130 -5.525 -29.310 1.00 38.91 197 VAL A O 1
ATOM 1562 N N . PRO A 1 198 ? -11.331 -5.908 -29.608 1.00 40.94 198 PRO A N 1
ATOM 1563 C CA . PRO A 1 198 ? -11.135 -7.227 -30.193 1.00 40.94 198 PRO A CA 1
ATOM 1564 C C . PRO A 1 198 ? -10.300 -7.066 -31.460 1.00 40.94 198 PRO A C 1
ATOM 1566 O O . PRO A 1 198 ? -10.603 -6.186 -32.266 1.00 40.94 198 PRO A O 1
ATOM 1569 N N . ASP A 1 199 ? -9.260 -7.882 -31.616 1.00 45.88 199 ASP A N 1
ATOM 1570 C CA . ASP A 1 199 ? -8.522 -7.967 -32.872 1.00 45.88 199 ASP A CA 1
ATOM 1571 C C . ASP A 1 199 ? -9.532 -8.173 -34.013 1.00 45.88 199 ASP A C 1
ATOM 1573 O O . ASP A 1 199 ? -10.288 -9.151 -34.016 1.00 45.88 199 ASP A O 1
ATOM 1577 N N . GLU A 1 200 ? -9.593 -7.229 -34.957 1.00 37.06 200 GLU A N 1
ATOM 1578 C CA . GLU A 1 200 ? -10.322 -7.446 -36.203 1.00 37.06 200 GLU A CA 1
ATOM 1579 C C . GLU A 1 200 ? -9.706 -8.662 -36.911 1.00 37.06 200 GLU A C 1
ATOM 1581 O O . GLU A 1 200 ? -8.476 -8.791 -36.963 1.00 37.06 200 GLU A O 1
ATOM 1586 N N . PRO A 1 201 ? -10.528 -9.578 -37.450 1.00 42.03 201 PRO A N 1
ATOM 1587 C CA . PRO A 1 201 ? -10.009 -10.727 -38.165 1.00 42.03 201 PRO A CA 1
ATOM 1588 C C . PRO A 1 201 ? -9.257 -10.240 -39.404 1.00 42.03 201 PRO A C 1
ATOM 1590 O O . PRO A 1 201 ? -9.828 -9.608 -40.292 1.00 42.03 201 PRO A O 1
ATOM 1593 N N . VAL A 1 202 ? -7.964 -10.559 -39.458 1.00 42.12 202 VAL A N 1
ATOM 1594 C CA . VAL A 1 202 ? -7.158 -10.439 -40.671 1.00 42.12 202 VAL A CA 1
ATOM 1595 C C . VAL A 1 202 ? -7.731 -11.431 -41.685 1.00 42.12 202 VAL A C 1
ATOM 1597 O O . VAL A 1 202 ? -7.543 -12.641 -41.545 1.00 42.12 202 VAL A O 1
ATOM 1600 N N . HIS A 1 203 ? -8.487 -10.911 -42.651 1.00 39.69 203 HIS A N 1
ATOM 1601 C CA . HIS A 1 203 ? -8.840 -11.611 -43.884 1.00 39.69 203 HIS A CA 1
ATOM 1602 C C . HIS A 1 203 ? -7.726 -11.457 -44.919 1.00 39.69 203 HIS A C 1
ATOM 1604 O O . HIS A 1 203 ? -7.188 -10.333 -45.045 1.00 39.69 203 HIS A O 1
#

pLDDT: mean 83.94, std 16.23, range [31.19, 98.5]